Protein AF-A0A663E7V8-F1 (afdb_monomer)

Radius of gyration: 28.89 Å; Cα contacts (8 Å, |Δi|>4): 256; chains: 1; bounding box: 80×87×51 Å

Foldseek 3Di:
DDDDDDDDDDDDDDDDDDDDDDDDDDDDDPDPPPDPDDPVVVVVVVVVVVVVVPVCPVVVVVVVVVVPDDPDDDDDDDDDDDDPPPPPVPPVVPDPPPPPPDDDPDDDPQWDDDDQKTKHWDPWWFQQVVLQVVLVVVVWGFADDPDPVVLLVVLQVADAPAKAWGQWWCVVPPPFIAGVVRHTDPDAQADVCPPPQDDDQGFTTWIAHSVSHIYRHNRRDTHITMIMDGD

Solvent-accessible surface area (backbone atoms only — not comparable to full-atom val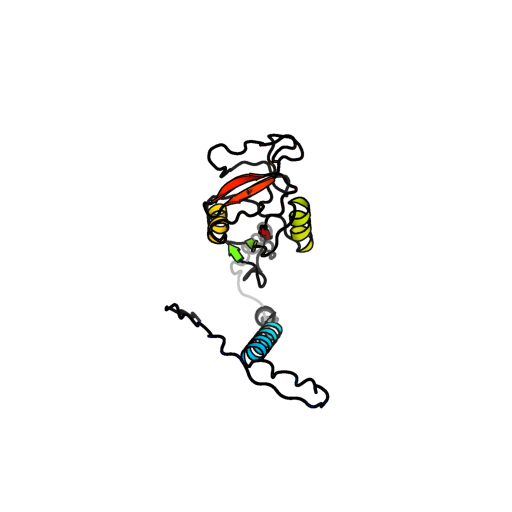ues): 14580 Å² total; per-residue (Å²): 137,87,84,86,85,81,87,81,91,78,92,78,88,80,89,80,85,88,80,84,89,87,89,86,91,84,91,75,84,87,74,83,73,77,73,79,77,50,71,66,58,54,52,50,52,50,52,55,51,51,52,62,70,52,66,57,49,68,58,53,54,54,54,51,62,66,69,68,64,84,89,72,85,81,90,84,88,85,90,77,79,90,71,96,73,84,75,63,86,72,64,76,83,78,57,88,75,64,87,73,76,77,79,59,92,67,54,59,92,84,36,47,71,55,93,66,32,26,33,36,71,53,94,57,62,34,28,48,68,60,43,38,52,51,19,47,76,67,77,27,34,36,30,76,68,88,45,72,69,53,37,49,54,57,12,75,72,39,56,86,96,44,55,29,38,42,18,36,32,17,78,90,42,85,92,54,47,24,34,80,89,68,49,69,72,84,66,84,51,55,31,96,79,44,74,66,50,67,67,96,87,36,26,36,25,28,29,36,31,40,85,40,32,26,40,49,33,48,45,78,47,67,37,24,36,30,27,30,30,82,78

InterPro domains:
  IPR001304 C-type lectin-like [PF00059] (125-229)
  IPR001304 C-type lectin-like [PS50041] (114-228)
  IPR001304 C-type lectin-like [SM00034] (107-228)
  IPR016186 C-type lectin-like/link domain superfamily [G3DSA:3.10.100.10] (95-231)
  IPR016187 C-type lectin fold [SSF56436] (86-229)
  IPR018378 C-type lectin, conserved site [PS00615] (205-227)
  IPR033989 CD209-like, C-type lectin-like domain [cd03590] (107-229)
  IPR050111 C-type lectin and snaclec domain-containing protein [PTHR22803] (72-230)

Secondary structure (DSSP, 8-state):
----------------------------------PPPPHHHHHHHHHHHHHHHHTTHHHHHHHHHHHTS--------------S-SSSTTSSSS----TT----SSPPTTPEEETTEEEEE-SS-B-HHHHHHHHHHTT-EEPP--SHHHHHHHHHTSPTT-EEEEEEE-TTSTT--EETTS-B--S--BPTT-----STT---EEEEETTS-EEEE-TTS-B-BEEEEE-

Structure (mmCIF, N/CA/C/O backbone):
data_AF-A0A663E7V8-F1
#
_entry.id   AF-A0A663E7V8-F1
#
loop_
_atom_site.group_PDB
_atom_site.id
_atom_site.type_symbol
_atom_site.label_atom_id
_atom_site.label_alt_id
_atom_site.label_comp_id
_atom_site.label_asym_id
_atom_site.label_entity_id
_atom_site.label_seq_id
_atom_site.pdbx_PDB_ins_code
_atom_site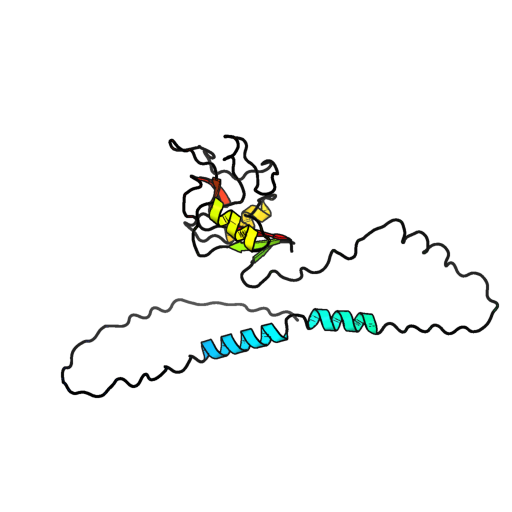.Cartn_x
_atom_site.Cartn_y
_atom_site.Cartn_z
_atom_site.occupancy
_atom_site.B_iso_or_equiv
_atom_site.auth_seq_id
_atom_site.auth_comp_id
_atom_site.auth_asym_id
_atom_site.auth_atom_id
_atom_site.pdbx_PDB_model_num
ATOM 1 N N . MET A 1 1 ? -16.203 -3.033 32.094 1.00 35.38 1 MET A N 1
ATOM 2 C CA . MET A 1 1 ? -15.203 -3.579 33.037 1.00 35.38 1 MET A CA 1
ATOM 3 C C . MET A 1 1 ? -13.868 -3.621 32.321 1.00 35.38 1 MET A C 1
ATOM 5 O O . MET A 1 1 ? -13.819 -4.083 31.191 1.00 35.38 1 MET A O 1
ATOM 9 N N . VAL A 1 2 ? -12.840 -3.040 32.932 1.00 34.41 2 VAL A N 1
ATOM 10 C CA . VAL A 1 2 ? -11.473 -2.962 32.401 1.00 34.41 2 VAL A CA 1
ATOM 11 C C . VAL A 1 2 ? -10.743 -4.252 32.769 1.00 34.41 2 VAL A C 1
ATOM 13 O O . VAL A 1 2 ? -10.770 -4.635 33.935 1.00 34.41 2 VAL A O 1
ATOM 16 N N . CYS A 1 3 ? -10.055 -4.884 31.818 1.00 31.02 3 CYS A N 1
ATOM 17 C CA . CYS A 1 3 ? -9.041 -5.892 32.124 1.00 31.02 3 CYS A CA 1
ATOM 18 C C . CYS A 1 3 ? -7.670 -5.335 31.734 1.00 31.02 3 CYS A C 1
ATOM 20 O O . CYS A 1 3 ? -7.328 -5.256 30.558 1.00 31.02 3 CYS A O 1
ATOM 22 N N . GLN A 1 4 ? -6.909 -4.918 32.746 1.00 38.78 4 GLN A N 1
ATOM 23 C CA . GLN A 1 4 ? -5.462 -4.753 32.657 1.00 38.78 4 GLN A CA 1
ATOM 24 C C . GLN A 1 4 ? -4.793 -6.119 32.861 1.00 38.78 4 GLN A C 1
ATOM 26 O O . GLN A 1 4 ? -5.198 -6.870 33.746 1.00 38.78 4 GLN A O 1
ATOM 31 N N . GLY A 1 5 ? -3.735 -6.400 32.101 1.00 35.12 5 GLY A N 1
ATOM 32 C CA . GLY A 1 5 ? -2.787 -7.484 32.359 1.00 35.12 5 GLY A CA 1
ATOM 33 C C . GLY A 1 5 ? -1.369 -7.006 32.046 1.00 35.12 5 GLY A C 1
ATOM 34 O O . GLY A 1 5 ? -1.057 -6.717 30.896 1.00 35.12 5 GLY A O 1
ATOM 35 N N . LYS A 1 6 ? -0.549 -6.856 33.092 1.00 37.62 6 LYS A N 1
ATOM 36 C CA . LYS A 1 6 ? 0.888 -6.531 33.060 1.00 37.62 6 LYS A CA 1
ATOM 37 C C . LYS A 1 6 ? 1.733 -7.817 33.108 1.00 37.62 6 LYS A C 1
ATOM 39 O O . LYS A 1 6 ? 1.355 -8.725 33.840 1.00 37.62 6 LYS A O 1
ATOM 44 N N . GLY A 1 7 ? 2.923 -7.775 32.487 1.00 31.38 7 GLY A N 1
ATOM 45 C CA . GLY A 1 7 ? 4.108 -8.631 32.739 1.00 31.38 7 GLY A CA 1
ATOM 46 C C . GLY A 1 7 ? 4.068 -10.009 32.060 1.00 31.38 7 GLY A C 1
ATOM 47 O O . GLY A 1 7 ? 3.016 -10.623 32.028 1.00 31.38 7 GLY A O 1
ATOM 48 N N . GLY A 1 8 ? 5.128 -10.582 31.478 1.00 31.72 8 GLY A N 1
ATOM 49 C CA . GLY A 1 8 ? 6.580 -10.360 31.551 1.00 31.72 8 GLY A CA 1
ATOM 50 C C . GLY A 1 8 ? 7.283 -11.727 31.738 1.00 31.72 8 GLY A C 1
ATOM 51 O O . GLY A 1 8 ? 6.734 -12.558 32.453 1.00 31.72 8 GLY A O 1
ATOM 52 N N . PHE A 1 9 ? 8.489 -11.902 31.166 1.00 32.38 9 PHE A N 1
ATOM 53 C CA . PHE A 1 9 ? 9.373 -13.103 31.149 1.00 32.38 9 PHE A CA 1
ATOM 54 C C . PHE A 1 9 ? 8.969 -14.216 30.163 1.00 32.38 9 PHE A C 1
ATOM 56 O O . PHE A 1 9 ? 7.797 -14.527 30.031 1.00 32.38 9 PHE A O 1
ATOM 63 N N . GLY A 1 10 ? 9.861 -14.886 29.431 1.00 29.36 10 GLY A N 1
ATOM 64 C CA . GLY A 1 10 ? 11.326 -14.967 29.424 1.00 29.36 10 GLY A CA 1
ATOM 65 C C . GLY A 1 10 ? 11.703 -16.278 28.706 1.00 29.36 10 GLY A C 1
ATOM 66 O O . GLY A 1 10 ? 10.942 -17.241 28.762 1.00 29.36 10 GLY A O 1
ATOM 67 N N . GLU A 1 11 ? 12.820 -16.289 27.982 1.00 42.31 11 GLU A N 1
ATOM 68 C CA . GLU A 1 11 ? 13.338 -17.417 27.192 1.00 42.31 11 GLU A CA 1
ATOM 69 C C . GLU A 1 11 ? 13.473 -18.725 27.994 1.00 42.31 11 GLU A C 1
ATOM 71 O O . GLU A 1 11 ? 13.971 -18.704 29.118 1.00 42.31 11 GLU A O 1
ATOM 76 N N . ILE A 1 12 ? 13.137 -19.873 27.387 1.00 36.97 12 ILE A N 1
ATOM 77 C CA . ILE A 1 12 ? 13.660 -21.185 27.801 1.00 36.97 12 ILE A CA 1
ATOM 78 C C . ILE A 1 12 ? 13.960 -22.023 26.550 1.00 36.97 12 ILE A C 1
ATOM 80 O O . ILE A 1 12 ? 13.070 -22.355 25.769 1.00 36.97 12 ILE A O 1
ATOM 84 N N . TRP A 1 13 ? 15.240 -22.355 26.385 1.00 33.19 13 TRP A N 1
ATOM 85 C CA . TRP A 1 13 ? 15.771 -23.336 25.443 1.00 33.19 13 TRP A CA 1
ATOM 86 C C . TRP A 1 13 ? 15.319 -24.754 25.815 1.00 33.19 13 TRP A C 1
ATOM 88 O O . TRP A 1 13 ? 15.372 -25.128 26.985 1.00 33.19 13 TRP A O 1
ATOM 98 N N . ALA A 1 14 ? 14.980 -25.580 24.825 1.00 34.81 14 ALA A N 1
ATOM 99 C CA . ALA A 1 14 ? 14.909 -27.029 25.002 1.00 34.81 14 ALA A CA 1
ATOM 100 C C . ALA A 1 14 ? 15.643 -27.734 23.853 1.00 34.81 14 ALA A C 1
ATOM 102 O O . ALA A 1 14 ? 15.083 -28.006 22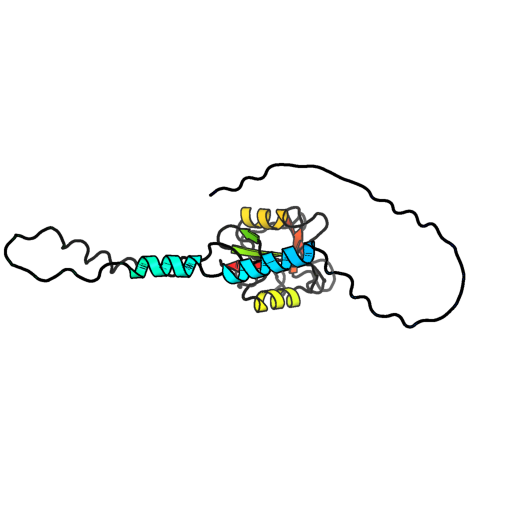.794 1.00 34.81 14 ALA A O 1
ATOM 103 N N . GLU A 1 15 ? 16.921 -28.035 24.088 1.00 37.28 15 GLU A N 1
ATOM 104 C CA . GLU A 1 15 ? 17.638 -29.100 23.389 1.00 37.28 15 GLU A CA 1
ATOM 105 C C . GLU A 1 15 ? 16.949 -30.442 23.674 1.00 37.28 15 GLU A C 1
ATOM 107 O O . GLU A 1 15 ? 16.702 -30.786 24.831 1.00 37.28 15 GLU A O 1
ATOM 112 N N . SER A 1 16 ? 16.705 -31.254 22.646 1.00 37.97 16 SER A N 1
ATOM 113 C CA . SER A 1 16 ? 16.463 -32.690 22.827 1.00 37.97 16 SER A CA 1
ATOM 114 C C . SER A 1 16 ? 17.519 -33.482 22.064 1.00 37.97 16 SER A C 1
ATOM 116 O O . SER A 1 16 ? 17.546 -33.541 20.838 1.00 37.97 16 SER A O 1
ATOM 118 N N . ARG A 1 17 ? 18.425 -34.067 22.853 1.00 33.50 17 ARG A N 1
ATOM 119 C CA . ARG A 1 17 ? 19.432 -35.055 22.466 1.00 33.50 17 ARG A CA 1
ATOM 120 C C . ARG A 1 17 ? 18.773 -36.261 21.797 1.00 33.50 17 ARG A C 1
ATOM 122 O O . ARG A 1 17 ? 17.885 -36.884 22.371 1.00 33.50 17 ARG A O 1
ATOM 129 N N . ILE A 1 18 ? 19.296 -36.633 20.633 1.00 41.03 18 ILE A N 1
ATOM 130 C CA . ILE A 1 18 ? 19.101 -37.947 20.020 1.00 41.03 18 ILE A CA 1
ATOM 131 C C . ILE A 1 18 ? 20.007 -38.941 20.762 1.00 41.03 18 ILE A C 1
ATOM 133 O O . ILE A 1 18 ? 21.228 -38.793 20.749 1.00 41.03 18 ILE A O 1
ATOM 137 N N . LEU A 1 19 ? 19.419 -39.960 21.390 1.00 37.81 19 LEU A N 1
ATOM 138 C CA . LEU A 1 19 ? 20.103 -41.209 21.731 1.00 37.81 19 LEU A CA 1
ATOM 139 C C . LEU A 1 19 ? 19.456 -42.331 20.922 1.00 37.81 19 LEU A C 1
ATOM 141 O O . LEU A 1 19 ? 18.235 -42.467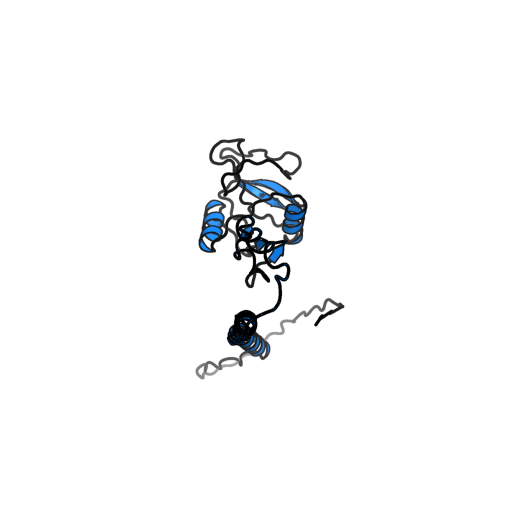 20.899 1.00 37.81 19 LEU A O 1
ATOM 145 N N . GLY A 1 20 ? 20.293 -43.085 20.213 1.00 34.09 20 GLY A N 1
ATOM 146 C CA . GLY A 1 20 ? 19.878 -44.171 19.338 1.00 34.09 20 GLY A CA 1
ATOM 147 C C . GLY A 1 20 ? 20.005 -45.571 19.944 1.00 34.09 20 GLY A C 1
ATOM 148 O O . GLY A 1 20 ? 20.543 -45.759 21.031 1.00 34.09 20 GLY A O 1
ATOM 149 N N . ALA A 1 21 ? 19.595 -46.512 19.087 1.00 37.41 21 ALA A N 1
ATOM 150 C CA . ALA A 1 21 ? 19.881 -47.949 19.012 1.00 37.41 21 ALA A CA 1
ATOM 151 C C . ALA A 1 21 ? 19.083 -48.930 19.898 1.00 37.41 21 ALA A C 1
ATOM 153 O O . ALA A 1 21 ? 19.123 -48.884 21.122 1.00 37.41 21 ALA A O 1
ATOM 154 N N . GLY A 1 22 ? 18.457 -49.913 19.230 1.00 32.00 22 GLY A N 1
ATOM 155 C CA . GLY A 1 22 ? 17.956 -51.154 19.830 1.00 32.00 22 GLY A CA 1
ATOM 156 C C . GLY A 1 22 ? 16.986 -51.935 18.932 1.00 32.00 22 GLY A C 1
ATOM 157 O O . GLY A 1 22 ? 15.842 -51.542 18.775 1.00 32.00 22 GLY A O 1
ATOM 158 N N . SER A 1 23 ? 17.475 -53.025 18.344 1.00 35.75 23 SER A N 1
ATOM 159 C CA . SER A 1 23 ? 16.897 -53.973 17.372 1.00 35.75 23 SER A CA 1
ATOM 160 C C . SER A 1 23 ? 15.738 -54.875 17.849 1.00 35.75 23 SER A C 1
ATOM 162 O O . SER A 1 23 ? 15.702 -55.224 19.025 1.00 35.75 23 SER A O 1
ATOM 164 N N . GLY A 1 24 ? 14.953 -55.433 16.908 1.00 33.28 24 GLY A N 1
ATOM 165 C CA . GLY A 1 24 ? 14.331 -56.770 17.049 1.00 33.28 24 GLY A CA 1
ATOM 166 C C . GLY A 1 24 ? 12.871 -56.901 16.584 1.00 33.28 24 GLY A C 1
ATOM 167 O O . GLY A 1 24 ? 12.022 -56.117 16.975 1.00 33.28 24 GLY A O 1
ATOM 168 N N . GLU A 1 25 ? 12.600 -57.902 15.746 1.00 39.44 25 GLU A N 1
ATOM 169 C CA . GLU A 1 25 ? 11.396 -58.144 14.931 1.00 39.44 25 GLU A CA 1
ATOM 170 C C . GLU A 1 25 ? 10.142 -58.656 15.682 1.00 39.44 25 GLU A C 1
ATOM 172 O O . GLU A 1 25 ? 10.245 -59.388 16.663 1.00 39.44 25 GLU A O 1
ATOM 177 N N . THR A 1 26 ? 8.948 -58.369 15.137 1.00 35.97 26 THR A N 1
ATOM 178 C CA . THR A 1 26 ? 7.876 -59.308 14.687 1.00 35.97 26 THR A CA 1
ATOM 179 C C . THR A 1 26 ? 6.476 -58.671 14.772 1.00 35.97 26 THR A C 1
ATOM 181 O O . THR A 1 26 ? 6.191 -57.821 15.609 1.00 35.97 26 THR A O 1
ATOM 184 N N . GLY A 1 27 ? 5.621 -59.013 13.803 1.00 42.53 27 GLY A N 1
ATOM 185 C CA . GLY A 1 27 ? 4.469 -58.217 13.383 1.00 42.53 27 GLY A CA 1
ATOM 186 C C . GLY A 1 27 ? 3.258 -58.144 14.319 1.00 42.53 27 GLY A C 1
ATOM 187 O O . GLY A 1 27 ? 2.825 -59.122 14.918 1.00 42.53 27 GLY A O 1
ATOM 188 N N . SER A 1 28 ? 2.626 -56.971 14.301 1.00 35.84 28 SER A N 1
ATOM 189 C CA . SER A 1 28 ? 1.185 -56.762 14.476 1.00 35.84 28 SER A CA 1
ATOM 190 C C . SER A 1 28 ? 0.799 -55.442 13.783 1.00 35.84 28 SER A C 1
ATOM 192 O O . SER A 1 28 ? 1.610 -54.522 13.693 1.00 35.84 28 SER A O 1
ATOM 194 N N . LYS A 1 29 ? -0.396 -55.391 13.174 1.00 38.25 29 LYS A N 1
ATOM 195 C CA . LYS A 1 29 ? -0.932 -54.228 12.432 1.00 38.25 29 LYS A CA 1
ATOM 196 C C . LYS A 1 29 ? -0.829 -52.940 13.270 1.00 38.25 29 LYS A C 1
ATOM 198 O O . LYS A 1 29 ? -1.157 -53.006 14.452 1.00 38.25 29 LYS A O 1
ATOM 203 N N . PRO A 1 30 ? -0.506 -51.769 12.687 1.00 35.19 30 PRO A N 1
ATOM 204 C CA . PRO A 1 30 ? -0.669 -50.517 13.406 1.00 35.19 30 PRO A CA 1
ATOM 205 C C . PRO A 1 30 ? -2.166 -50.211 13.505 1.00 35.19 30 PRO A C 1
ATOM 207 O O . PRO A 1 30 ? -2.812 -49.800 12.540 1.00 35.19 30 PRO A O 1
ATOM 210 N N . GLU A 1 31 ? -2.730 -50.460 14.680 1.00 43.00 31 GLU A N 1
ATOM 211 C CA . GLU A 1 31 ? -3.972 -49.833 15.107 1.00 43.00 31 GLU A CA 1
ATOM 212 C C . GLU A 1 31 ? -3.692 -48.327 15.208 1.00 43.00 31 GLU A C 1
ATOM 214 O O . GLU A 1 31 ? -2.815 -47.895 15.959 1.00 43.00 31 GLU A O 1
ATOM 219 N N . PHE A 1 32 ? -4.376 -47.525 14.391 1.00 38.88 32 PHE A N 1
ATOM 220 C CA . PHE A 1 32 ? -4.310 -46.068 14.465 1.00 38.88 32 PHE A CA 1
ATOM 221 C C . PHE A 1 32 ? -4.915 -45.626 15.804 1.00 38.88 32 PHE A C 1
ATOM 223 O O . PHE A 1 32 ? -6.116 -45.385 15.916 1.00 38.88 32 PHE A O 1
ATOM 230 N N . PHE A 1 33 ? -4.078 -45.518 16.834 1.00 41.09 33 PHE A N 1
ATOM 231 C CA . PHE A 1 33 ? -4.409 -44.758 18.029 1.00 41.09 33 PHE A CA 1
ATOM 232 C C . PHE A 1 33 ? -4.476 -43.286 17.624 1.00 41.09 33 PHE A C 1
ATOM 234 O O . PHE A 1 33 ? -3.456 -42.632 17.404 1.00 41.09 33 PHE A O 1
ATOM 241 N N . LEU A 1 34 ? -5.698 -42.771 17.479 1.00 45.88 34 LEU A N 1
ATOM 242 C CA . LEU A 1 34 ? -5.938 -41.335 17.421 1.00 45.88 34 LEU A CA 1
ATOM 243 C C . LEU A 1 34 ? -5.359 -40.732 18.704 1.00 45.88 34 LEU A C 1
ATOM 245 O O . LEU A 1 34 ? -5.833 -41.028 19.801 1.00 45.88 34 LEU A O 1
ATOM 249 N N . LEU A 1 35 ? -4.299 -39.933 18.564 1.00 42.12 35 LEU A N 1
ATOM 250 C CA . LEU A 1 35 ? -3.723 -39.190 19.679 1.00 42.12 35 LEU A CA 1
ATOM 251 C C . LEU A 1 35 ? -4.832 -38.341 20.326 1.00 42.12 35 LEU A C 1
ATOM 253 O O . LEU A 1 35 ? -5.605 -37.713 19.593 1.00 42.12 35 LEU A O 1
ATOM 257 N N . PRO A 1 36 ? -4.938 -38.312 21.666 1.00 58.09 36 PRO A N 1
ATOM 258 C CA . PRO A 1 36 ? -5.915 -37.472 22.335 1.00 58.09 36 PRO A CA 1
ATOM 259 C C . PRO A 1 36 ? -5.655 -36.018 21.939 1.00 58.09 36 PRO A C 1
ATOM 261 O O . PRO A 1 36 ? -4.535 -35.515 22.048 1.00 58.09 36 PRO A O 1
ATOM 264 N N . VAL A 1 37 ? -6.697 -35.369 21.420 1.00 57.69 37 VAL A N 1
ATOM 265 C CA . VAL A 1 37 ? -6.698 -33.942 21.095 1.00 57.69 37 VAL A CA 1
ATOM 266 C C . VAL A 1 37 ? -6.200 -33.191 22.330 1.00 57.69 37 VAL A C 1
ATOM 268 O O . VAL A 1 37 ? -6.720 -33.407 23.423 1.00 57.69 37 VAL A O 1
ATOM 271 N N . SER A 1 38 ? -5.155 -32.368 22.190 1.00 74.00 38 SER A N 1
ATOM 272 C CA . SER A 1 38 ? -4.583 -31.681 23.349 1.00 74.00 38 SER A CA 1
ATOM 273 C C . SER A 1 38 ? -5.647 -30.806 24.016 1.00 74.00 38 SER A C 1
ATOM 275 O O . SER A 1 38 ? -6.488 -30.201 23.344 1.00 74.00 38 SER A O 1
ATOM 277 N N . GLN A 1 39 ? -5.600 -30.707 25.347 1.00 68.19 39 GLN A N 1
ATOM 278 C CA . GLN A 1 39 ? -6.523 -29.878 26.132 1.00 68.19 39 GLN A CA 1
ATOM 279 C C . GLN A 1 39 ? -6.573 -28.427 25.619 1.00 68.19 39 GLN A C 1
ATOM 281 O O . GLN A 1 39 ? -7.593 -27.751 25.729 1.00 68.19 39 GLN A O 1
ATOM 286 N N . GLU A 1 40 ? -5.483 -27.954 25.016 1.00 61.16 40 GLU A N 1
ATOM 287 C CA . GLU A 1 40 ? -5.370 -26.647 24.373 1.00 61.16 40 GLU A CA 1
ATOM 288 C C . GLU A 1 40 ? -6.273 -26.520 23.139 1.00 61.16 40 GLU A C 1
ATOM 290 O O . GLU A 1 40 ? -6.953 -25.506 22.991 1.00 61.16 40 GLU A O 1
ATOM 295 N N . VAL A 1 41 ? -6.353 -27.551 22.291 1.00 69.56 41 VAL A N 1
ATOM 296 C CA . VAL A 1 41 ? -7.230 -27.568 21.108 1.00 69.56 41 VAL A CA 1
ATOM 297 C C . VAL A 1 41 ? -8.702 -27.611 21.520 1.00 69.56 41 VAL A C 1
ATOM 299 O O . VAL A 1 41 ? -9.527 -26.914 20.924 1.00 69.56 41 VAL A O 1
ATOM 302 N N . GLU A 1 42 ? -9.048 -28.358 22.570 1.00 74.12 42 GLU A N 1
ATOM 303 C CA . GLU A 1 42 ? -10.410 -28.343 23.118 1.00 74.12 42 GLU A CA 1
ATOM 304 C C . GLU A 1 42 ? -10.762 -26.990 23.745 1.00 74.12 42 GLU A C 1
ATOM 306 O O . GLU A 1 42 ? -11.859 -26.474 23.527 1.00 74.12 42 GLU A O 1
ATOM 311 N N . ASN A 1 43 ? -9.816 -26.360 24.446 1.00 67.12 43 ASN A N 1
ATOM 312 C CA . ASN A 1 43 ? -9.998 -25.033 25.033 1.00 67.12 43 ASN A CA 1
ATOM 313 C C . ASN A 1 43 ? -10.171 -23.952 23.948 1.00 67.12 43 ASN A C 1
ATOM 315 O O . ASN A 1 43 ? -10.999 -23.051 24.086 1.00 67.12 43 ASN A O 1
ATOM 319 N N . VAL A 1 44 ? -9.451 -24.062 22.826 1.00 67.00 44 VAL A N 1
ATOM 320 C CA . VAL A 1 44 ? -9.647 -23.203 21.645 1.00 67.00 44 VAL A CA 1
ATOM 321 C C . VAL A 1 44 ? -11.009 -23.463 20.998 1.00 67.00 44 VAL A C 1
ATOM 323 O O . VAL A 1 44 ? -11.732 -22.508 20.716 1.00 67.00 44 VAL A O 1
ATOM 326 N N . ARG A 1 45 ? -11.419 -24.727 20.823 1.00 73.44 45 ARG A N 1
ATOM 327 C CA . ARG A 1 45 ? -12.743 -25.086 20.280 1.00 73.44 45 ARG A CA 1
ATOM 328 C C . ARG A 1 45 ? -13.881 -24.548 21.152 1.00 73.44 45 ARG A C 1
ATOM 330 O O . ARG A 1 45 ? -14.862 -24.026 20.618 1.00 73.44 45 ARG A O 1
ATOM 337 N N . TRP A 1 46 ? -13.749 -24.631 22.473 1.00 64.94 46 TRP A N 1
ATOM 338 C CA . TRP A 1 46 ? -14.730 -24.095 23.414 1.00 64.94 46 TRP A CA 1
ATOM 339 C C . TRP A 1 46 ? -14.807 -22.565 23.331 1.00 64.94 46 TRP A C 1
ATOM 341 O O . TRP A 1 46 ? -15.894 -22.018 23.151 1.00 64.94 46 TRP A O 1
ATOM 351 N N . LYS A 1 47 ? -13.658 -21.875 23.297 1.00 66.94 47 LYS A N 1
ATOM 352 C CA . LYS A 1 47 ? -13.593 -20.415 23.093 1.00 66.94 47 LYS A CA 1
ATOM 353 C C . LYS A 1 47 ? -14.180 -19.971 21.747 1.00 66.94 47 LYS A C 1
ATOM 355 O O . LYS A 1 47 ? -14.874 -18.959 21.688 1.00 66.94 47 LYS A O 1
ATOM 360 N N . MET A 1 48 ? -13.957 -20.731 20.671 1.00 59.97 48 MET A N 1
ATOM 361 C CA . MET A 1 48 ? -14.569 -20.466 19.359 1.00 59.97 48 MET A CA 1
ATOM 362 C C . MET A 1 48 ? -16.090 -20.668 19.380 1.00 59.97 48 MET A C 1
ATOM 364 O O . MET A 1 48 ? -16.815 -19.902 18.746 1.00 59.97 48 MET A O 1
ATOM 368 N N . THR A 1 49 ? -16.582 -21.662 20.125 1.00 66.56 49 THR A N 1
ATOM 369 C CA . THR A 1 49 ? -18.024 -21.927 20.275 1.00 66.56 49 THR A CA 1
ATOM 370 C C . THR A 1 49 ? -18.703 -20.820 21.080 1.00 66.56 49 THR A C 1
ATOM 372 O O . THR A 1 49 ? -19.740 -20.310 20.665 1.00 66.56 49 THR A O 1
ATOM 375 N N . GLN A 1 50 ? -18.067 -20.359 22.157 1.00 64.25 50 GLN A N 1
ATOM 376 C CA . GLN A 1 50 ? -18.573 -19.256 22.971 1.00 64.25 50 GLN A CA 1
ATOM 377 C C . GLN A 1 50 ? -18.614 -17.930 22.184 1.00 64.25 50 GLN A C 1
ATOM 379 O O . GLN A 1 50 ? -19.612 -17.215 22.214 1.00 64.25 50 GLN A O 1
ATOM 384 N N . CYS A 1 51 ? -17.590 -17.653 21.370 1.00 53.47 51 CYS A N 1
ATOM 385 C CA . CYS A 1 51 ? -17.556 -16.481 20.487 1.00 53.47 51 CYS A CA 1
ATOM 386 C C . CYS A 1 51 ? -18.669 -16.516 19.414 1.00 53.47 51 CYS A C 1
ATOM 388 O O . CYS A 1 51 ? -19.235 -15.482 19.057 1.00 53.47 51 CYS A O 1
ATOM 390 N N . LYS A 1 52 ? -19.044 -17.715 18.938 1.00 58.00 52 LYS A N 1
ATOM 391 C CA . LYS A 1 52 ? -20.166 -17.915 18.004 1.00 58.00 52 LYS A CA 1
ATOM 392 C C . LYS A 1 52 ? -21.528 -17.638 18.653 1.00 58.00 52 LYS A C 1
ATOM 394 O O . LYS A 1 52 ? -22.419 -17.134 17.978 1.00 58.00 52 LYS A O 1
ATOM 399 N N . GLU A 1 53 ? -21.687 -17.937 19.942 1.00 52.06 53 GLU A N 1
ATOM 400 C CA . GLU A 1 53 ? -22.922 -17.672 20.695 1.00 52.06 53 GLU A CA 1
ATOM 401 C C . GLU A 1 53 ? -23.039 -16.229 21.209 1.00 52.06 53 GLU A C 1
ATOM 403 O O . GLU A 1 53 ? -24.139 -15.787 21.547 1.00 52.06 53 GLU A O 1
ATOM 408 N N . GLU A 1 54 ? -21.931 -15.493 21.295 1.00 55.00 54 GLU A N 1
ATOM 409 C CA . GLU A 1 54 ? -21.890 -14.097 21.753 1.00 55.00 54 GLU A CA 1
ATOM 410 C C . GLU A 1 54 ? -21.940 -13.080 20.599 1.00 55.00 54 GLU A C 1
ATOM 412 O O . GLU A 1 54 ? -22.311 -11.921 20.807 1.00 55.00 54 GLU A O 1
ATOM 417 N N . CYS A 1 55 ? -21.663 -13.507 19.362 1.00 48.78 55 CYS A N 1
ATOM 418 C CA . CYS A 1 55 ? -21.794 -12.662 18.179 1.00 48.78 55 CYS A CA 1
ATOM 419 C C . CYS A 1 55 ? -23.272 -12.285 17.944 1.00 48.78 55 CYS A C 1
ATOM 421 O O . CYS A 1 55 ? -24.085 -13.102 17.521 1.00 48.78 55 CYS A O 1
ATOM 423 N N . GLY A 1 56 ? -23.633 -11.036 18.255 1.00 51.59 56 GLY A N 1
ATOM 424 C CA . GLY A 1 56 ? -24.976 -10.482 18.038 1.00 51.59 56 GLY A CA 1
ATOM 425 C C . GLY A 1 56 ? -25.866 -10.385 19.281 1.00 51.59 56 GLY A C 1
ATOM 426 O O . GLY A 1 56 ? -26.899 -9.714 19.213 1.00 51.59 56 GLY A O 1
ATOM 427 N N . LYS A 1 57 ? -25.468 -10.950 20.434 1.00 58.19 57 LYS A N 1
ATOM 428 C CA . LYS A 1 57 ? -26.238 -10.794 21.685 1.00 58.19 57 LYS A CA 1
ATOM 429 C C . LYS A 1 57 ? -26.303 -9.331 22.125 1.00 58.19 57 LYS A C 1
ATOM 431 O O . LYS A 1 57 ? -27.399 -8.829 22.357 1.00 58.19 57 LYS A O 1
ATOM 436 N N . GLU A 1 58 ? -25.182 -8.607 22.063 1.00 54.75 58 GLU A N 1
ATOM 437 C CA . GLU A 1 58 ? -25.130 -7.183 22.431 1.00 54.75 58 GLU A CA 1
ATOM 438 C C . GLU A 1 58 ? -25.985 -6.285 21.515 1.00 54.75 58 GLU A C 1
ATOM 440 O O . GLU A 1 58 ? -26.601 -5.327 21.984 1.00 54.75 58 GLU A O 1
ATOM 445 N N . LEU A 1 59 ? -26.103 -6.619 20.223 1.00 52.41 59 LEU A N 1
ATOM 446 C CA . LEU A 1 59 ? -27.009 -5.921 19.306 1.00 52.41 59 LEU A CA 1
ATOM 447 C C . LEU A 1 59 ? -28.477 -6.261 19.609 1.00 52.41 59 LEU A C 1
ATOM 449 O O . LEU A 1 59 ? -29.320 -5.367 19.643 1.00 52.41 59 LEU A O 1
ATOM 453 N N . SER A 1 60 ? -28.785 -7.532 19.887 1.00 57.12 60 SER A N 1
ATOM 454 C CA . SER A 1 60 ? -30.145 -7.979 20.216 1.00 57.12 60 SER A CA 1
ATOM 455 C C . SER A 1 60 ? -30.660 -7.422 21.550 1.00 57.12 60 SER A C 1
ATOM 457 O O . SER A 1 60 ? -31.846 -7.114 21.674 1.00 57.12 60 SER A O 1
ATOM 459 N N . ASP A 1 61 ? -29.773 -7.235 22.527 1.00 59.44 61 ASP A N 1
ATOM 460 C CA . ASP A 1 61 ? -30.103 -6.688 23.845 1.00 59.44 61 ASP A CA 1
ATOM 461 C C . ASP A 1 61 ? -30.300 -5.169 23.777 1.00 59.44 61 ASP A C 1
ATOM 463 O O . ASP A 1 61 ? -31.240 -4.628 24.367 1.00 59.44 61 ASP A O 1
ATOM 467 N N . ARG A 1 62 ? -29.494 -4.476 22.959 1.00 56.09 62 ARG A N 1
ATOM 468 C CA . ARG A 1 62 ? -29.699 -3.051 22.657 1.00 56.09 62 ARG A CA 1
ATOM 469 C C . ARG A 1 62 ? -30.990 -2.812 21.873 1.00 56.09 62 ARG A C 1
ATOM 471 O O . ARG A 1 62 ? -31.714 -1.877 22.198 1.00 56.09 62 ARG A O 1
ATOM 478 N N . LEU A 1 63 ? -31.339 -3.668 20.910 1.00 56.50 63 LEU A N 1
ATOM 479 C CA . LEU A 1 63 ? -32.616 -3.577 20.186 1.00 56.50 63 LEU A CA 1
ATOM 480 C C . LEU A 1 63 ? -33.826 -3.864 21.094 1.00 56.50 63 LEU A C 1
ATOM 482 O O . LEU A 1 63 ? -34.862 -3.210 20.961 1.00 56.50 63 LEU A O 1
ATOM 486 N N . ARG A 1 64 ? -33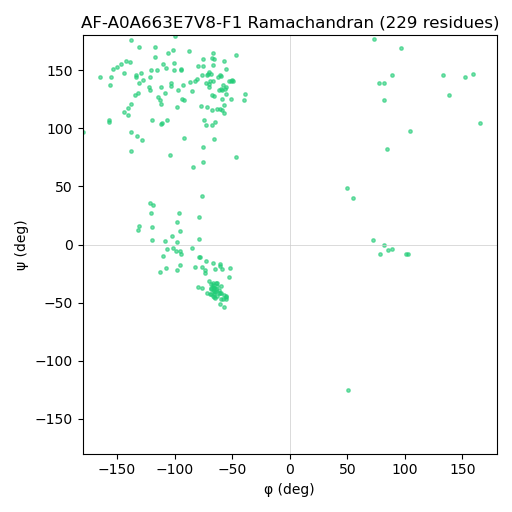.693 -4.774 22.070 1.00 56.69 64 ARG A N 1
ATOM 487 C CA . ARG A 1 64 ? -34.731 -5.027 23.085 1.00 56.69 64 ARG A CA 1
ATOM 488 C C . ARG A 1 64 ? -34.984 -3.818 23.988 1.00 56.69 64 ARG A C 1
ATOM 490 O O . ARG A 1 64 ? -36.146 -3.518 24.249 1.00 56.69 64 ARG A O 1
ATOM 497 N N . SER A 1 65 ? -33.940 -3.080 24.369 1.00 54.56 65 SER A N 1
ATOM 498 C CA . SER A 1 65 ? -34.054 -1.824 25.133 1.00 54.56 65 SER A CA 1
ATOM 499 C C . SER A 1 65 ? -34.885 -0.746 24.409 1.00 54.56 65 SER A C 1
ATOM 501 O O . SER A 1 65 ? -35.688 -0.048 25.032 1.00 54.56 65 SER A O 1
ATOM 503 N N . PHE A 1 66 ? -34.794 -0.666 23.076 1.00 52.09 66 PHE A N 1
ATOM 504 C CA . PHE A 1 66 ? -35.610 0.258 22.273 1.00 52.09 66 PHE A CA 1
ATOM 505 C C . PHE A 1 66 ? -37.084 -0.165 22.144 1.00 52.09 66 PHE A C 1
ATOM 507 O O . PHE A 1 66 ? -37.952 0.684 21.939 1.00 52.09 66 PHE A O 1
ATOM 514 N N . SER A 1 67 ? -37.393 -1.457 22.295 1.00 50.94 67 SER A N 1
ATOM 515 C CA . SER A 1 67 ? -38.764 -1.981 22.181 1.00 50.94 67 SER A CA 1
ATOM 516 C C . SER A 1 67 ? -39.638 -1.754 23.424 1.00 50.94 67 SER A C 1
ATOM 518 O O . SER A 1 67 ? -40.853 -1.926 23.354 1.00 50.94 67 SER A O 1
ATOM 520 N N . SER A 1 68 ? -39.044 -1.321 24.541 1.00 49.59 68 SER A N 1
ATOM 521 C CA . SER A 1 68 ? -39.722 -1.098 25.829 1.00 49.59 68 SER A CA 1
ATOM 522 C C . SER A 1 68 ? -40.176 0.347 26.090 1.00 49.59 68 SER A C 1
ATOM 524 O O . SER A 1 68 ? -40.576 0.664 27.208 1.00 49.59 68 SER A O 1
ATOM 526 N N . ILE A 1 69 ? -40.158 1.234 25.088 1.00 52.25 69 ILE A N 1
ATOM 527 C CA . ILE A 1 69 ? -40.743 2.579 25.225 1.00 52.25 69 ILE A CA 1
ATOM 528 C C . ILE A 1 69 ? -42.280 2.443 25.250 1.00 52.25 69 ILE A C 1
ATOM 530 O O . ILE A 1 69 ? -42.859 1.975 24.264 1.00 52.25 69 ILE A O 1
ATOM 534 N N . PRO A 1 70 ? -42.973 2.836 26.336 1.00 40.44 70 PRO A N 1
ATOM 535 C CA . PRO A 1 70 ? -44.415 2.653 26.446 1.00 40.44 70 PRO A CA 1
ATOM 536 C C . PRO A 1 70 ? -45.157 3.535 25.432 1.00 40.44 70 PRO A C 1
ATOM 538 O O . PRO A 1 70 ? -45.142 4.762 25.506 1.00 40.44 70 PRO A O 1
ATOM 541 N N . LYS A 1 71 ? -45.849 2.895 24.484 1.00 52.34 71 LYS A N 1
ATOM 542 C CA . LYS A 1 71 ? -46.779 3.542 23.550 1.00 52.34 71 LYS A CA 1
ATOM 543 C C . LYS A 1 71 ? -48.164 3.702 24.179 1.00 52.34 71 LYS A C 1
ATOM 545 O O . LYS A 1 71 ? -49.101 3.086 23.698 1.00 52.34 71 LYS A O 1
ATOM 550 N N . THR A 1 72 ? -48.323 4.524 25.211 1.00 46.25 72 THR A N 1
ATOM 551 C CA . THR A 1 72 ? -49.663 4.996 25.615 1.00 46.25 72 THR A CA 1
ATOM 552 C C . THR A 1 72 ? -49.556 6.304 26.396 1.00 46.25 72 THR A C 1
ATOM 554 O O . THR A 1 72 ? -49.213 6.291 27.576 1.00 46.25 72 THR A O 1
ATOM 557 N N . CYS A 1 73 ? -49.904 7.427 25.766 1.00 36.50 73 CYS A N 1
ATOM 558 C CA . CYS A 1 73 ? -50.430 8.580 26.492 1.00 36.50 73 CYS A CA 1
ATOM 559 C C . CYS A 1 73 ? -51.927 8.636 26.183 1.00 36.50 73 CYS A C 1
ATOM 561 O O . CYS A 1 73 ? -52.328 8.875 25.043 1.00 36.50 73 CYS A O 1
ATOM 563 N N . SER A 1 74 ? -52.733 8.279 27.179 1.00 40.44 74 SER A N 1
ATOM 564 C CA . SER A 1 74 ? -54.186 8.219 27.089 1.00 40.44 74 SER A CA 1
ATOM 565 C C . SER A 1 74 ? -54.787 9.618 26.967 1.00 40.44 74 SER A C 1
ATOM 567 O O . SER A 1 74 ? -54.364 10.564 27.625 1.00 40.44 74 SER A O 1
ATOM 569 N N . ILE A 1 75 ? -55.808 9.711 26.122 1.00 50.66 75 ILE A N 1
ATOM 570 C CA . ILE A 1 75 ? -56.648 10.883 25.873 1.00 50.66 75 ILE A CA 1
ATOM 571 C C . ILE A 1 75 ? -57.478 11.184 27.134 1.00 50.66 75 ILE A C 1
ATOM 573 O O . ILE A 1 75 ? -58.152 10.286 27.637 1.00 50.66 75 ILE A O 1
ATOM 577 N N . GLY A 1 76 ? -57.472 12.431 27.631 1.00 38.56 76 GLY A N 1
ATOM 578 C CA . GLY A 1 76 ? -58.326 12.822 28.760 1.00 38.56 76 GLY A CA 1
ATOM 579 C C . GLY A 1 76 ? -58.224 14.281 29.232 1.00 38.56 76 GLY A C 1
ATOM 580 O O . GLY A 1 76 ? -57.421 14.588 30.102 1.00 38.56 76 GLY A O 1
ATOM 581 N N . TYR A 1 77 ? -59.163 15.096 28.740 1.00 36.28 77 TYR A N 1
ATOM 582 C CA . TYR A 1 77 ? -59.695 16.376 29.251 1.00 36.28 77 TYR A CA 1
ATOM 583 C C . TYR A 1 77 ? -59.055 17.732 28.881 1.00 36.28 77 TYR A C 1
ATOM 585 O O . TYR A 1 77 ? -57.848 17.832 28.671 1.00 36.28 77 TYR A O 1
ATOM 593 N N . PRO A 1 78 ? -59.900 18.785 28.752 1.00 53.94 78 PRO A N 1
ATOM 594 C CA . PRO A 1 78 ? -59.568 20.048 28.111 1.00 53.94 78 PRO A CA 1
ATOM 595 C C . PRO A 1 78 ? -59.359 21.188 29.134 1.00 53.94 78 PRO A C 1
ATOM 597 O O . PRO A 1 78 ? -59.785 21.102 30.279 1.00 53.94 78 PRO A O 1
ATOM 600 N N . TRP A 1 79 ? -58.749 22.278 28.655 1.00 50.44 79 TRP A N 1
ATOM 601 C CA . TRP A 1 79 ? -58.476 23.565 29.328 1.00 50.44 79 TRP A CA 1
ATOM 602 C C . TRP A 1 79 ? -57.199 23.628 30.190 1.00 50.44 79 TRP A C 1
ATOM 604 O O . TRP A 1 79 ? -57.233 23.596 31.415 1.00 50.44 79 TRP A O 1
ATOM 614 N N . ALA A 1 80 ? -56.061 23.853 29.528 1.00 35.62 80 ALA A N 1
ATOM 615 C CA . ALA A 1 80 ? -54.999 24.723 30.035 1.00 35.62 80 ALA A CA 1
ATOM 616 C C . ALA A 1 80 ? -54.153 25.250 28.859 1.00 35.62 80 ALA A C 1
ATOM 618 O O . ALA A 1 80 ? -53.868 24.528 27.908 1.00 35.62 80 ALA A O 1
ATOM 619 N N . SER A 1 81 ? -53.827 26.538 28.936 1.00 49.84 81 SER A N 1
ATOM 620 C CA . SER A 1 81 ? -53.126 27.421 27.991 1.00 49.84 81 SER A CA 1
ATOM 621 C C . SER A 1 81 ? -51.824 26.868 27.360 1.00 49.84 81 SER A C 1
ATOM 623 O O . SER A 1 81 ? -51.242 25.913 27.872 1.00 49.84 81 SER A O 1
ATOM 625 N N . PRO A 1 82 ? -51.328 27.462 26.249 1.00 44.31 82 PRO A N 1
ATOM 626 C CA . PRO A 1 82 ? -50.349 26.822 25.375 1.00 44.31 82 PRO A CA 1
ATOM 627 C C . PRO A 1 82 ? -48.952 26.805 26.005 1.00 44.31 82 PRO A C 1
ATOM 629 O O . PRO A 1 82 ? -48.260 27.821 26.058 1.00 44.31 82 PRO A O 1
ATOM 632 N N . CYS A 1 83 ? -48.507 25.628 26.444 1.00 44.00 83 CYS A N 1
ATOM 633 C CA . CYS A 1 83 ? -47.099 25.394 26.738 1.00 44.00 83 CYS A CA 1
ATOM 634 C C . CYS A 1 83 ? -46.294 25.367 25.435 1.00 44.00 83 CYS A C 1
ATOM 636 O O . CYS A 1 83 ? -46.686 24.747 24.448 1.00 44.00 83 CYS A O 1
ATOM 638 N N . ALA A 1 84 ? -45.153 26.052 25.473 1.00 51.22 84 ALA A N 1
ATOM 639 C CA . ALA A 1 84 ? -44.122 26.192 24.454 1.00 51.22 84 ALA A CA 1
ATOM 640 C C . ALA A 1 84 ? -43.686 24.868 23.781 1.00 51.22 84 ALA A C 1
ATOM 642 O O . ALA A 1 84 ? -42.595 24.360 24.019 1.00 51.22 84 ALA A O 1
ATOM 643 N N . CYS A 1 85 ? -44.517 24.334 22.887 1.00 46.56 85 CYS A N 1
ATOM 644 C CA . CYS A 1 85 ? -44.234 23.134 22.098 1.00 46.56 85 CYS A CA 1
ATOM 645 C C . CYS A 1 85 ? -44.272 23.419 20.587 1.00 46.56 85 CYS A C 1
ATOM 647 O O . CYS A 1 85 ? -44.537 22.539 19.777 1.00 46.56 85 CYS A O 1
ATOM 649 N N . LEU A 1 86 ? -43.987 24.666 20.194 1.00 46.47 86 LEU A N 1
ATOM 650 C CA . LEU A 1 86 ? -43.918 25.081 18.788 1.00 46.47 86 LEU A CA 1
ATOM 651 C C . LEU A 1 86 ? -42.528 25.597 18.386 1.00 46.47 86 LEU A C 1
ATOM 653 O O . LEU A 1 86 ? -42.395 26.507 17.575 1.00 46.47 86 LEU A O 1
ATOM 657 N N . ARG A 1 87 ? -41.465 25.026 18.963 1.00 51.75 87 ARG A N 1
ATOM 658 C CA . ARG A 1 87 ? -40.085 25.229 18.479 1.00 51.75 87 ARG A CA 1
ATOM 659 C C . ARG A 1 87 ? -39.269 23.946 18.323 1.00 51.75 87 ARG A C 1
ATOM 661 O O . ARG A 1 87 ? -38.068 24.021 18.109 1.00 51.75 87 ARG A O 1
ATOM 668 N N . ILE A 1 88 ? -39.905 22.776 18.381 1.00 48.16 88 ILE A N 1
ATOM 669 C CA . ILE A 1 88 ? -39.222 21.492 18.134 1.00 48.16 88 ILE A CA 1
ATOM 670 C C . ILE A 1 88 ? -39.630 20.890 16.775 1.00 48.16 88 ILE A C 1
ATOM 672 O O . ILE A 1 88 ? -38.858 20.156 16.169 1.00 48.16 88 ILE A O 1
ATOM 676 N N . LEU A 1 89 ? -40.768 21.299 16.200 1.00 49.50 89 LEU A N 1
ATOM 677 C CA . LEU A 1 89 ? -41.252 20.794 14.905 1.00 49.50 89 LEU A CA 1
ATOM 678 C C . LEU A 1 89 ? -40.570 21.397 13.659 1.00 49.50 89 LEU A C 1
ATOM 680 O O . LEU A 1 89 ? -40.947 21.054 12.544 1.00 49.50 89 LEU A O 1
ATOM 684 N N . LEU A 1 90 ? -39.549 22.245 13.820 1.00 51.72 90 LEU A N 1
ATOM 685 C CA . LEU A 1 90 ? -38.735 22.759 12.704 1.00 51.72 90 LEU A CA 1
ATOM 686 C C . LEU A 1 90 ? -37.242 22.404 12.793 1.00 51.72 90 LEU A C 1
ATOM 688 O O . LEU A 1 90 ? -36.482 22.803 11.919 1.00 51.72 90 LEU A O 1
ATOM 692 N N . PHE A 1 91 ? -36.807 21.621 13.787 1.00 48.41 91 PHE A N 1
ATOM 693 C CA . PHE A 1 91 ? -35.412 21.151 13.867 1.00 48.41 91 PHE A CA 1
ATOM 694 C C . PHE A 1 91 ? -35.199 19.721 13.348 1.00 48.41 91 PHE A C 1
ATOM 696 O O . PHE A 1 91 ? -34.059 19.293 13.210 1.00 48.41 91 PHE A O 1
ATOM 703 N N . LEU A 1 92 ? -36.266 18.999 12.986 1.00 46.91 92 LEU A N 1
ATOM 704 C CA . LEU A 1 92 ? -36.172 17.642 12.424 1.00 46.91 92 LEU A CA 1
ATOM 705 C C . LEU A 1 92 ? -36.255 17.583 10.887 1.00 46.91 92 LEU A C 1
ATOM 707 O O . LEU A 1 92 ? -36.171 16.500 10.323 1.00 46.91 92 LEU A O 1
ATOM 711 N N . PHE A 1 93 ? -36.362 18.726 10.200 1.00 50.12 93 PHE A N 1
ATOM 712 C CA . PHE A 1 93 ? -36.328 18.798 8.729 1.00 50.12 93 PHE A CA 1
ATOM 713 C C . PHE A 1 93 ? -35.037 19.414 8.153 1.00 50.12 93 PHE A C 1
ATOM 715 O O . PHE A 1 93 ? -34.919 19.526 6.938 1.00 50.12 93 PHE A O 1
ATOM 722 N N . PHE A 1 94 ? -34.047 19.767 8.987 1.00 50.38 94 PHE A N 1
ATOM 723 C CA . PHE A 1 94 ? -32.781 20.380 8.536 1.00 50.38 94 PHE A CA 1
ATOM 724 C C . PHE A 1 94 ? -31.498 19.748 9.097 1.00 50.38 94 PHE A C 1
ATOM 726 O O . PHE A 1 94 ? -30.428 20.341 8.990 1.00 50.38 94 PHE A O 1
ATOM 733 N N . HIS A 1 95 ? -31.555 18.540 9.656 1.00 54.06 95 HIS A N 1
ATOM 734 C CA . HIS A 1 95 ? -30.347 17.738 9.862 1.00 54.06 95 HIS A CA 1
ATOM 735 C C . HIS A 1 95 ? -30.641 16.283 9.503 1.00 54.06 95 HIS A C 1
ATOM 737 O O . HIS A 1 95 ? -31.167 15.543 10.336 1.00 54.06 95 HIS A O 1
ATOM 743 N N . PRO A 1 96 ? -30.304 15.843 8.277 1.00 46.22 96 PRO A N 1
ATOM 744 C CA . PRO A 1 96 ? -30.255 14.432 7.966 1.00 46.22 96 PRO A CA 1
ATOM 745 C C . PRO A 1 96 ? -28.974 13.893 8.606 1.00 46.22 96 PRO A C 1
ATOM 747 O O . PRO A 1 96 ? -28.010 13.579 7.917 1.00 46.22 96 PRO A O 1
ATOM 750 N N . HIS A 1 97 ? -28.927 13.804 9.937 1.00 52.94 97 HIS A N 1
ATOM 751 C CA . HIS A 1 97 ? -27.980 12.885 10.551 1.00 52.94 97 HIS A CA 1
ATOM 752 C C . HIS A 1 97 ? -28.571 11.494 10.349 1.00 52.94 97 HIS A C 1
ATOM 754 O O . HIS A 1 97 ? -29.338 10.981 11.162 1.00 52.94 97 HIS A O 1
ATOM 760 N N . PHE A 1 98 ? -28.284 10.964 9.159 1.00 51.25 98 PHE A N 1
ATOM 761 C CA . PHE A 1 98 ? -28.499 9.584 8.775 1.00 51.25 98 PHE A CA 1
ATOM 762 C C . PHE A 1 98 ? -28.145 8.675 9.961 1.00 51.25 98 PHE A C 1
ATOM 764 O O . PHE A 1 98 ? -27.012 8.734 10.445 1.00 51.25 98 PHE A O 1
ATOM 771 N N . PRO A 1 99 ? -29.056 7.804 10.420 1.00 47.16 99 PRO A N 1
ATOM 772 C CA . PRO A 1 99 ? -28.736 6.775 11.401 1.00 47.16 99 PRO A CA 1
ATOM 773 C C . PRO A 1 99 ? -27.957 5.608 10.755 1.00 47.16 99 PRO A C 1
ATOM 775 O O . PRO A 1 99 ? -28.248 4.449 11.028 1.00 47.16 99 PRO A O 1
ATOM 778 N N . SER A 1 100 ? -26.995 5.901 9.868 1.00 53.75 100 SER A N 1
ATOM 779 C CA . SER A 1 100 ? -26.097 4.911 9.249 1.00 53.75 100 SER A CA 1
ATOM 780 C C . SER A 1 100 ? -24.667 4.952 9.792 1.00 53.75 100 SER A C 1
ATOM 782 O O . SER A 1 100 ? -23.858 4.112 9.424 1.00 53.75 100 SER A O 1
ATOM 784 N N . GLU A 1 101 ? -24.335 5.891 10.674 1.00 59.47 101 GLU A N 1
ATOM 785 C CA . GLU A 1 101 ? -23.091 5.838 11.446 1.00 59.47 101 GLU A CA 1
ATOM 786 C C . GLU A 1 101 ? -23.399 5.112 12.760 1.00 59.47 101 GLU A C 1
ATOM 788 O O . GLU A 1 101 ? -24.280 5.566 13.485 1.00 59.47 101 GLU A O 1
ATOM 793 N N . ILE A 1 102 ? -22.666 4.030 13.059 1.00 63.25 102 ILE A N 1
ATOM 794 C CA . ILE A 1 102 ? -22.880 2.988 14.095 1.00 63.25 102 ILE A CA 1
ATOM 795 C C . ILE A 1 102 ? -23.405 1.725 13.391 1.00 63.25 102 ILE A C 1
ATOM 797 O O . ILE A 1 102 ? -24.582 1.619 13.083 1.00 63.25 102 ILE A O 1
ATOM 801 N N . ILE A 1 103 ? -22.573 0.732 13.066 1.00 53.78 103 ILE A N 1
ATOM 802 C CA . ILE A 1 103 ? -21.754 -0.050 13.998 1.00 53.78 103 ILE A CA 1
ATOM 803 C C . ILE A 1 103 ? -20.414 -0.383 13.344 1.00 53.78 103 ILE A C 1
ATOM 805 O O . ILE A 1 103 ? -20.350 -1.244 12.473 1.00 53.78 103 ILE A O 1
ATOM 809 N N . CYS A 1 104 ? -19.335 0.163 13.889 1.00 60.66 104 CYS A N 1
ATOM 810 C CA . CYS A 1 104 ? -18.094 -0.585 13.881 1.00 60.66 104 CYS A CA 1
ATOM 811 C C . CYS A 1 104 ? -17.399 -0.449 15.226 1.00 60.66 104 CYS A C 1
ATOM 813 O O . CYS A 1 104 ? -16.533 0.388 15.461 1.00 60.66 104 CYS A O 1
ATOM 815 N N . THR A 1 105 ? -17.882 -1.250 16.174 1.00 73.94 105 THR A N 1
ATOM 816 C CA . THR A 1 105 ? -17.291 -1.338 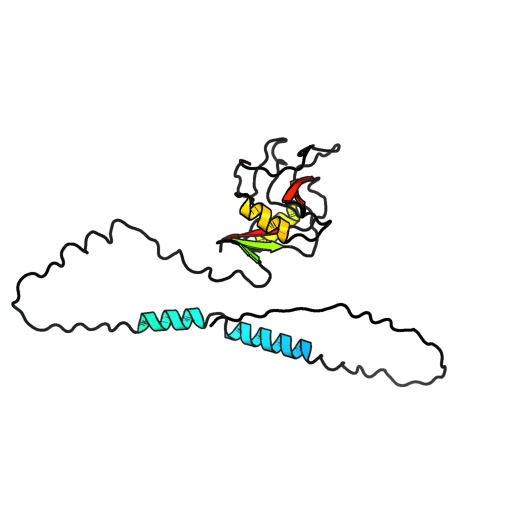17.509 1.00 73.94 105 THR A CA 1
ATOM 817 C C . THR A 1 105 ? -16.001 -2.153 17.505 1.00 73.94 105 THR A C 1
ATOM 819 O O . THR A 1 105 ? -15.219 -2.017 18.444 1.00 73.94 105 THR A O 1
ATOM 822 N N . ARG A 1 106 ? -15.765 -2.992 16.480 1.00 83.38 106 ARG A N 1
ATOM 823 C CA . ARG A 1 106 ? -14.549 -3.805 16.356 1.00 83.38 106 ARG A CA 1
ATOM 824 C C . ARG A 1 106 ? -14.366 -4.384 14.951 1.00 83.38 106 ARG A C 1
ATOM 826 O O . ARG A 1 106 ? -15.335 -4.821 14.335 1.00 83.38 106 ARG A O 1
ATOM 833 N N . CYS A 1 107 ? -13.116 -4.473 14.503 1.00 92.56 107 CYS A N 1
ATOM 834 C CA . CYS A 1 107 ? -12.752 -5.177 13.274 1.00 92.56 107 CYS A CA 1
ATOM 835 C C . CYS A 1 107 ? -12.985 -6.701 13.356 1.00 92.56 107 CYS A C 1
ATOM 837 O O . CYS A 1 107 ? -12.951 -7.266 14.457 1.00 92.56 107 CYS A O 1
ATOM 839 N N . PRO A 1 108 ? -13.191 -7.387 12.210 1.00 91.25 108 PRO A N 1
ATOM 840 C CA . PRO A 1 108 ? -13.297 -8.844 12.168 1.00 91.25 108 PRO A CA 1
ATOM 841 C C . PRO A 1 108 ? -12.058 -9.540 12.749 1.00 91.25 108 PRO A C 1
ATOM 843 O O . PRO A 1 108 ? -10.965 -8.977 12.788 1.00 91.25 108 PRO A O 1
ATOM 846 N N . ALA A 1 109 ? -12.202 -10.798 13.172 1.00 91.19 109 ALA A N 1
ATOM 847 C CA . ALA A 1 109 ? -11.067 -11.578 13.662 1.00 91.19 109 ALA A CA 1
ATOM 848 C C . ALA A 1 109 ? -9.948 -11.657 12.604 1.00 91.19 109 ALA A C 1
ATOM 850 O O . ALA A 1 109 ? -10.213 -11.918 11.431 1.00 91.19 109 ALA A O 1
ATOM 851 N N . GLY A 1 110 ? -8.703 -11.426 13.028 1.00 92.44 110 GLY A N 1
ATOM 852 C CA . GLY A 1 110 ? -7.537 -11.364 12.138 1.00 92.44 110 GLY A CA 1
ATOM 853 C C . GLY A 1 110 ? -7.285 -9.994 11.496 1.00 92.44 110 GLY A C 1
ATOM 854 O O . GLY A 1 110 ? -6.260 -9.831 10.843 1.00 92.44 110 GLY A O 1
ATOM 855 N N . TRP A 1 111 ? -8.165 -9.010 11.709 1.00 95.88 111 TRP A N 1
ATOM 856 C CA . TRP A 1 111 ? -7.978 -7.632 11.254 1.00 95.88 111 TRP A CA 1
ATOM 857 C C . TRP A 1 111 ? -7.567 -6.727 12.419 1.00 95.88 111 TRP A C 1
ATOM 859 O O . TRP A 1 111 ? -8.107 -6.825 13.522 1.00 95.88 111 TRP A O 1
ATOM 869 N N . GLN A 1 112 ? -6.625 -5.828 12.160 1.00 96.19 112 GLN A N 1
ATOM 870 C CA . GLN A 1 112 ? -6.147 -4.820 13.099 1.00 96.19 112 GLN A CA 1
ATOM 871 C C . GLN A 1 112 ? -6.928 -3.525 12.909 1.00 96.19 112 GLN A C 1
ATOM 873 O O . GLN A 1 112 ? -7.184 -3.112 11.780 1.00 96.19 112 GLN A O 1
ATOM 878 N N . GLN A 1 113 ? -7.322 -2.886 14.007 1.00 94.69 113 GLN A N 1
ATOM 879 C CA . GLN A 1 113 ? -8.098 -1.651 13.958 1.00 94.69 113 GLN A CA 1
ATOM 880 C C . GLN A 1 113 ? -7.194 -0.431 14.106 1.00 94.69 113 GLN A C 1
ATOM 882 O O . GLN A 1 113 ? -6.413 -0.346 15.055 1.00 94.69 113 GLN A O 1
ATOM 887 N N . PHE A 1 114 ? -7.390 0.549 13.230 1.00 94.94 114 PHE A N 1
ATOM 888 C CA . PHE A 1 114 ? -6.853 1.893 13.386 1.00 94.94 114 PHE A CA 1
ATOM 889 C C . PHE A 1 114 ? -7.927 2.906 12.994 1.00 94.94 114 PHE A C 1
ATOM 891 O O . PHE A 1 114 ? -8.456 2.874 11.886 1.00 94.94 114 PHE A O 1
ATOM 898 N N . ALA A 1 115 ? -8.297 3.778 13.935 1.00 92.12 115 ALA A N 1
ATOM 899 C CA . ALA A 1 115 ? -9.437 4.684 13.796 1.00 92.12 115 ALA A CA 1
ATOM 900 C C . ALA A 1 115 ? -10.730 3.944 13.364 1.00 92.12 115 ALA A C 1
ATOM 902 O O . ALA A 1 115 ? -11.156 2.995 14.032 1.00 92.12 115 ALA A O 1
ATOM 903 N N . LYS A 1 116 ? -11.364 4.387 12.273 1.00 91.31 116 LYS A N 1
ATOM 904 C CA . LYS A 1 116 ? -12.568 3.780 11.677 1.00 91.31 116 LYS A CA 1
ATOM 905 C C . LYS A 1 116 ? -12.231 2.822 10.524 1.00 91.31 116 LYS A C 1
ATOM 907 O O . LYS A 1 116 ? -13.041 2.625 9.626 1.00 91.31 116 LYS A O 1
ATOM 912 N N . THR A 1 117 ? -11.047 2.222 10.546 1.00 94.81 117 THR A N 1
ATOM 913 C CA . THR A 1 117 ? -10.562 1.380 9.453 1.00 94.81 117 THR A CA 1
ATOM 914 C C . THR A 1 117 ? -9.982 0.077 9.993 1.00 94.81 117 THR A C 1
ATOM 916 O O . THR A 1 117 ? -9.379 0.031 11.071 1.00 94.81 117 THR A O 1
ATOM 919 N N . CYS A 1 118 ? -10.193 -1.001 9.244 1.00 96.69 118 CYS A N 1
ATOM 920 C CA . CYS A 1 118 ? -9.684 -2.330 9.539 1.00 96.69 118 CYS A CA 1
ATOM 921 C C . CYS A 1 118 ? -8.633 -2.741 8.516 1.00 96.69 118 CYS A C 1
ATOM 923 O O . CYS A 1 118 ? -8.868 -2.637 7.313 1.00 96.69 118 CYS A O 1
ATOM 925 N N . TYR A 1 119 ? -7.536 -3.316 9.008 1.00 98.19 119 TYR A N 1
ATOM 926 C CA . TYR A 1 119 ? -6.387 -3.728 8.210 1.00 98.19 119 TYR A CA 1
ATOM 927 C C . TYR A 1 119 ? -6.098 -5.216 8.348 1.00 98.19 119 TYR A C 1
ATOM 929 O O . TYR A 1 119 ? -6.034 -5.742 9.458 1.00 98.19 119 TYR A O 1
ATOM 937 N N . PHE A 1 120 ? -5.886 -5.900 7.231 1.00 98.06 120 PHE A N 1
ATOM 938 C CA . PHE A 1 120 ? -5.466 -7.298 7.205 1.00 98.06 120 PHE A CA 1
ATOM 939 C C . PHE A 1 120 ? -4.049 -7.397 6.664 1.00 98.06 120 PHE A C 1
ATOM 941 O O . PHE A 1 120 ? -3.804 -7.021 5.523 1.00 98.06 120 PHE A O 1
ATOM 948 N N . PHE A 1 121 ? -3.142 -7.945 7.469 1.00 98.19 121 PHE A N 1
ATOM 949 C CA . PHE A 1 121 ? -1.758 -8.204 7.085 1.00 98.19 121 PHE A CA 1
ATOM 950 C C . PHE A 1 121 ? -1.628 -9.665 6.671 1.00 98.19 121 PHE A C 1
ATOM 952 O O . PHE A 1 121 ? -1.885 -10.569 7.473 1.00 98.19 121 PHE A O 1
ATOM 959 N N . SER A 1 122 ? -1.247 -9.915 5.420 1.00 97.69 122 SER A N 1
ATOM 960 C CA . SER A 1 122 ? -1.099 -11.283 4.938 1.00 97.69 122 SER A CA 1
ATOM 961 C C . SER A 1 122 ? 0.117 -11.984 5.560 1.00 97.69 122 SER A C 1
ATOM 963 O O . SER A 1 122 ? 1.166 -11.395 5.811 1.00 97.69 122 SER A O 1
ATOM 965 N N . SER A 1 123 ? -0.010 -13.293 5.778 1.00 95.94 123 SER A N 1
ATOM 966 C CA . SER A 1 123 ? 1.109 -14.173 6.148 1.00 95.94 123 SER A CA 1
ATOM 967 C C . SER A 1 123 ? 1.748 -14.879 4.946 1.00 95.94 123 SER A C 1
ATOM 969 O O . SER A 1 123 ? 2.776 -15.535 5.090 1.00 95.94 123 SER A O 1
ATOM 971 N N . THR A 1 124 ? 1.129 -14.759 3.770 1.00 97.06 124 THR A N 1
ATOM 972 C CA . THR A 1 124 ? 1.569 -15.348 2.496 1.00 97.06 124 THR A CA 1
ATOM 973 C C . THR A 1 124 ? 1.895 -14.241 1.503 1.00 97.06 124 THR A C 1
ATOM 975 O O . THR A 1 124 ? 1.570 -13.081 1.758 1.00 97.06 124 THR A O 1
ATOM 978 N N . THR A 1 125 ? 2.506 -14.595 0.372 1.00 98.50 125 THR A N 1
ATOM 979 C CA . THR A 1 125 ? 2.929 -13.640 -0.655 1.00 98.50 125 THR A CA 1
ATOM 980 C C . THR A 1 125 ? 2.182 -13.827 -1.974 1.00 98.50 125 THR A C 1
ATOM 982 O O . THR A 1 125 ? 1.731 -14.933 -2.298 1.00 98.50 125 THR A O 1
ATOM 985 N N . LYS A 1 126 ? 1.998 -12.732 -2.721 1.00 98.56 126 LYS A N 1
ATOM 986 C CA . LYS A 1 126 ? 1.313 -12.693 -4.023 1.00 98.56 126 LYS A CA 1
ATOM 987 C C . LYS A 1 126 ? 1.882 -11.576 -4.912 1.00 98.56 126 LYS A C 1
ATOM 989 O O . LYS A 1 126 ? 2.306 -10.556 -4.377 1.00 98.56 126 LYS A O 1
ATOM 994 N N . PRO A 1 127 ? 1.816 -11.719 -6.249 1.00 98.62 127 PRO A N 1
ATOM 995 C CA . PRO A 1 127 ? 1.924 -10.586 -7.168 1.00 98.62 127 PRO A CA 1
ATOM 996 C C . PRO A 1 127 ? 0.892 -9.507 -6.844 1.00 98.62 127 PRO A C 1
ATOM 998 O O . PRO A 1 127 ? -0.210 -9.833 -6.387 1.00 98.62 127 PRO A O 1
ATOM 1001 N N . TRP A 1 128 ? 1.208 -8.247 -7.136 1.00 98.69 128 TRP A N 1
ATOM 1002 C CA . TRP A 1 128 ? 0.387 -7.100 -6.741 1.00 98.69 128 TRP A CA 1
ATOM 1003 C C . TRP A 1 128 ? -1.069 -7.211 -7.220 1.00 98.69 128 TRP A C 1
ATOM 1005 O O . TRP A 1 128 ? -2.002 -7.052 -6.433 1.00 98.69 128 TRP A O 1
ATOM 1015 N N . LEU A 1 129 ? -1.287 -7.602 -8.483 1.00 98.50 129 LEU A N 1
ATOM 1016 C CA . LEU A 1 129 ? -2.636 -7.806 -9.032 1.00 98.50 129 LEU A CA 1
ATOM 1017 C C . LEU A 1 129 ? -3.412 -8.903 -8.288 1.00 98.50 129 LEU A C 1
ATOM 1019 O O . LEU A 1 129 ? -4.579 -8.721 -7.951 1.00 98.50 129 LEU A O 1
ATOM 1023 N N . ALA A 1 130 ? -2.757 -10.015 -7.952 1.00 98.75 130 ALA A N 1
ATOM 1024 C CA . ALA A 1 130 ? -3.390 -11.098 -7.204 1.00 98.75 130 ALA A CA 1
ATOM 1025 C C . ALA A 1 130 ? -3.671 -10.713 -5.738 1.00 98.75 130 ALA A C 1
ATOM 1027 O O . ALA A 1 130 ? -4.643 -11.190 -5.148 1.00 98.75 130 ALA A O 1
ATOM 1028 N N . ALA A 1 131 ? -2.839 -9.855 -5.141 1.00 98.81 131 ALA A N 1
ATOM 1029 C CA . ALA A 1 131 ? -3.080 -9.273 -3.823 1.00 98.81 131 ALA A CA 1
ATOM 1030 C C . ALA A 1 131 ? -4.272 -8.296 -3.844 1.00 98.81 131 ALA A C 1
ATOM 1032 O O . ALA A 1 131 ? -5.148 -8.367 -2.979 1.00 98.81 131 ALA A O 1
ATOM 1033 N N . LYS A 1 132 ? -4.368 -7.453 -4.879 1.00 98.69 132 LYS A N 1
ATOM 1034 C CA . LYS A 1 132 ? -5.516 -6.568 -5.119 1.00 98.69 132 LYS A CA 1
ATOM 1035 C C . LYS A 1 132 ? -6.822 -7.352 -5.250 1.00 98.69 132 LYS A C 1
ATOM 1037 O O . LYS A 1 132 ? -7.818 -7.004 -4.606 1.00 98.69 132 LYS A O 1
ATOM 1042 N N . ASP A 1 133 ? -6.821 -8.419 -6.042 1.00 98.69 133 ASP A N 1
ATOM 1043 C CA . ASP A 1 133 ? -7.998 -9.271 -6.223 1.00 98.69 133 ASP A CA 1
ATOM 1044 C C . ASP A 1 133 ? -8.375 -9.992 -4.925 1.00 98.69 133 ASP A C 1
ATOM 1046 O O . ASP A 1 133 ? -9.556 -10.092 -4.591 1.00 98.69 133 ASP A O 1
ATOM 1050 N N . PHE A 1 134 ? -7.383 -10.425 -4.137 1.00 98.56 134 PHE A N 1
ATOM 1051 C CA . PHE A 1 134 ? -7.630 -10.967 -2.804 1.00 98.56 134 PHE A CA 1
ATOM 1052 C C . PHE A 1 134 ? -8.380 -9.956 -1.934 1.00 98.56 134 PHE A C 1
ATOM 1054 O O . PHE A 1 134 ? -9.449 -10.289 -1.430 1.00 98.56 134 PHE A O 1
ATOM 1061 N N . CYS A 1 135 ? -7.885 -8.723 -1.789 1.00 98.50 135 CYS A N 1
ATOM 1062 C CA . CYS A 1 135 ? -8.569 -7.723 -0.968 1.00 98.50 135 CYS A CA 1
ATOM 1063 C C . CYS A 1 135 ? -9.992 -7.450 -1.481 1.00 98.50 135 CYS A C 1
ATOM 1065 O O . CYS A 1 135 ? -10.939 -7.427 -0.688 1.00 98.50 135 CYS A O 1
ATOM 1067 N N . THR A 1 136 ? -10.163 -7.360 -2.803 1.00 98.00 136 THR A N 1
ATOM 1068 C CA . THR A 1 136 ? -11.475 -7.150 -3.439 1.00 98.00 136 THR A CA 1
ATOM 1069 C C . THR A 1 136 ? -12.470 -8.249 -3.047 1.00 98.00 136 THR A C 1
ATOM 1071 O O . THR A 1 136 ? -13.600 -7.954 -2.656 1.00 98.00 136 THR A O 1
ATOM 1074 N N . ASN A 1 137 ? -12.035 -9.513 -3.034 1.00 97.25 137 ASN A N 1
ATOM 1075 C CA . ASN A 1 137 ? -12.865 -10.656 -2.631 1.00 97.25 137 ASN A CA 1
ATOM 1076 C C . ASN A 1 137 ? -13.286 -10.629 -1.148 1.00 97.25 137 ASN A C 1
ATOM 1078 O O . ASN A 1 137 ? -14.278 -11.255 -0.782 1.00 97.25 137 ASN A O 1
ATOM 1082 N N . PHE A 1 138 ? -12.571 -9.887 -0.296 1.00 93.44 138 PHE A N 1
ATOM 1083 C CA . PHE A 1 138 ? -12.918 -9.664 1.115 1.00 93.44 138 PHE A CA 1
ATOM 1084 C C . PHE A 1 138 ? -13.653 -8.336 1.359 1.00 93.44 138 PHE A C 1
ATOM 1086 O O . PHE A 1 138 ? -13.734 -7.865 2.500 1.00 93.44 138 PHE A O 1
ATOM 1093 N N . ASN A 1 139 ? -14.229 -7.753 0.300 1.00 95.12 139 ASN A N 1
ATOM 1094 C CA . ASN A 1 139 ? -14.958 -6.485 0.339 1.00 95.12 139 ASN A CA 1
ATOM 1095 C C . ASN A 1 139 ? -14.093 -5.353 0.931 1.00 95.12 139 ASN A C 1
ATOM 1097 O O . ASN A 1 139 ? -14.552 -4.556 1.752 1.00 95.12 139 ASN A O 1
ATOM 1101 N N . SER A 1 140 ? -12.816 -5.371 0.546 1.00 97.50 140 SER A N 1
ATOM 1102 C CA . SER A 1 140 ? -11.727 -4.488 0.966 1.00 97.50 140 SER A CA 1
ATOM 1103 C C . SER A 1 140 ? -10.891 -4.103 -0.261 1.00 97.50 140 SER A C 1
ATOM 1105 O O . SER A 1 140 ? -11.130 -4.605 -1.359 1.00 97.50 140 SER A O 1
ATOM 1107 N N . HIS A 1 141 ? -9.900 -3.240 -0.103 1.00 98.62 141 HIS A N 1
ATOM 1108 C CA . HIS A 1 141 ? -8.925 -2.918 -1.150 1.00 98.62 141 HIS A CA 1
ATOM 1109 C C . HIS A 1 141 ? -7.506 -3.009 -0.587 1.00 98.62 141 HIS A C 1
ATOM 1111 O O . HIS A 1 141 ? -7.338 -3.189 0.613 1.00 98.62 141 HIS A O 1
ATOM 1117 N N . LEU A 1 142 ? -6.474 -2.952 -1.433 1.00 98.81 142 LEU A N 1
ATOM 1118 C CA . LEU A 1 142 ? -5.110 -2.777 -0.921 1.00 98.81 142 LEU A CA 1
ATOM 1119 C C . LEU A 1 142 ? -5.017 -1.450 -0.158 1.00 98.81 142 LEU A C 1
ATOM 1121 O O . LEU A 1 142 ? -5.689 -0.488 -0.531 1.00 98.81 142 LEU A O 1
ATOM 1125 N N . ALA A 1 143 ? -4.209 -1.417 0.899 1.00 98.69 143 ALA A N 1
ATOM 1126 C CA . ALA A 1 143 ? -4.153 -0.281 1.812 1.00 98.69 143 ALA A CA 1
ATOM 1127 C C . ALA A 1 143 ? -3.768 1.027 1.109 1.00 98.69 143 ALA A C 1
ATOM 1129 O O . ALA A 1 143 ? -2.806 1.072 0.336 1.00 98.69 143 ALA A O 1
ATOM 1130 N N . ILE A 1 144 ? -4.526 2.075 1.407 1.00 98.50 144 ILE A N 1
ATOM 1131 C CA . ILE A 1 144 ? -4.314 3.447 0.968 1.00 98.50 144 ILE A CA 1
ATOM 1132 C C . ILE A 1 144 ? -3.736 4.214 2.151 1.00 98.50 144 ILE A C 1
ATOM 1134 O O . ILE A 1 144 ? -4.184 4.056 3.280 1.00 98.50 144 ILE A O 1
ATOM 1138 N N . VAL A 1 145 ? -2.720 5.039 1.909 1.00 98.38 145 VAL A N 1
ATOM 1139 C CA . VAL A 1 145 ? -2.102 5.836 2.973 1.00 98.38 145 VAL A CA 1
ATOM 1140 C C . VAL A 1 145 ? -2.433 7.304 2.763 1.00 98.38 145 VAL A C 1
ATOM 1142 O O . VAL A 1 145 ? -1.860 7.984 1.914 1.00 98.38 145 VAL A O 1
ATOM 1145 N N . ASN A 1 146 ? -3.359 7.792 3.575 1.00 96.25 146 ASN A N 1
ATOM 1146 C CA . ASN A 1 146 ? -3.861 9.158 3.586 1.00 96.25 146 ASN A CA 1
ATOM 1147 C C . ASN A 1 146 ? -3.185 10.024 4.655 1.00 96.25 146 ASN A C 1
ATOM 1149 O O . ASN A 1 146 ? -3.210 11.252 4.561 1.00 96.25 146 ASN A O 1
ATOM 1153 N N . THR A 1 147 ? -2.606 9.413 5.697 1.00 97.50 147 THR A N 1
ATOM 1154 C CA . THR A 1 147 ? -2.016 10.153 6.827 1.00 97.50 147 THR A CA 1
ATOM 1155 C C . THR A 1 147 ? -0.689 9.573 7.309 1.00 97.50 147 THR A C 1
ATOM 1157 O O . THR A 1 147 ? -0.402 8.386 7.171 1.00 97.50 147 THR A O 1
ATOM 1160 N N . GLU A 1 148 ? 0.120 10.408 7.964 1.00 98.06 148 GLU A N 1
ATOM 1161 C CA . GLU A 1 148 ? 1.360 9.966 8.613 1.00 98.06 148 GLU A CA 1
ATOM 1162 C C . GLU A 1 148 ? 1.095 8.964 9.748 1.00 98.06 148 GLU A C 1
ATOM 1164 O O . GLU A 1 148 ? 1.872 8.035 9.961 1.00 98.06 148 GLU A O 1
ATOM 1169 N N . GLN A 1 149 ? -0.004 9.130 10.489 1.00 98.38 149 GLN A N 1
ATOM 1170 C CA . GLN A 1 149 ? -0.359 8.240 11.594 1.00 98.38 149 GLN A CA 1
ATOM 1171 C C . GLN A 1 149 ? -0.752 6.849 11.089 1.00 98.38 149 GLN A C 1
ATOM 1173 O O . GLN A 1 149 ? -0.381 5.854 11.706 1.00 98.38 149 GLN A O 1
ATOM 1178 N N . GLU A 1 150 ? -1.450 6.783 9.959 1.00 98.06 150 GLU A N 1
ATOM 1179 C CA . GLU A 1 150 ? -1.755 5.540 9.251 1.00 98.06 150 GLU A CA 1
ATOM 1180 C C . GLU A 1 150 ? -0.483 4.876 8.720 1.00 98.06 150 GLU A C 1
ATOM 1182 O O . GLU A 1 150 ? -0.262 3.702 9.000 1.00 98.06 150 GLU A O 1
ATOM 1187 N N . ASN A 1 151 ? 0.419 5.634 8.082 1.00 98.56 151 ASN A N 1
ATOM 1188 C CA . ASN A 1 151 ? 1.713 5.110 7.632 1.00 98.56 151 ASN A CA 1
ATOM 1189 C C . ASN A 1 151 ? 2.510 4.477 8.787 1.00 98.56 151 ASN A C 1
ATOM 1191 O O . ASN A 1 151 ? 3.000 3.353 8.683 1.00 98.56 151 ASN A O 1
ATOM 1195 N N . LYS A 1 152 ? 2.586 5.174 9.930 1.00 98.38 152 LYS A N 1
ATOM 1196 C CA . LYS A 1 152 ? 3.232 4.665 11.151 1.00 98.38 152 LYS A CA 1
ATOM 1197 C C . LYS A 1 152 ? 2.523 3.437 11.710 1.00 98.38 152 LYS A C 1
ATOM 1199 O O . LYS A 1 152 ? 3.183 2.511 12.172 1.00 98.38 152 LYS A O 1
ATOM 1204 N N . PHE A 1 153 ? 1.191 3.420 11.696 1.00 98.44 153 PHE A N 1
ATOM 1205 C CA . PHE A 1 153 ? 0.418 2.259 12.126 1.00 98.44 153 PHE A CA 1
ATOM 1206 C C . PHE A 1 153 ? 0.750 1.029 11.273 1.00 98.44 153 PHE A C 1
ATOM 1208 O O . PHE A 1 153 ? 1.014 -0.029 11.846 1.00 98.44 153 PHE A O 1
ATOM 1215 N N . LEU A 1 154 ? 0.794 1.175 9.945 1.00 98.50 154 LEU A N 1
ATOM 1216 C CA . LEU A 1 154 ? 1.173 0.096 9.032 1.00 98.50 154 LEU A CA 1
ATOM 1217 C C . LEU A 1 154 ? 2.599 -0.388 9.306 1.00 98.50 154 LEU A C 1
ATOM 1219 O O . LEU A 1 154 ? 2.797 -1.578 9.539 1.00 98.50 154 LEU A O 1
ATOM 1223 N N . ALA A 1 155 ? 3.563 0.534 9.371 1.00 98.00 155 ALA A N 1
ATOM 1224 C CA . ALA A 1 155 ? 4.970 0.233 9.629 1.00 98.00 155 ALA A CA 1
ATOM 1225 C C . ALA A 1 155 ? 5.178 -0.564 10.931 1.00 98.00 155 ALA A C 1
ATOM 1227 O O . ALA A 1 155 ? 5.866 -1.581 10.936 1.00 98.00 155 ALA A O 1
ATOM 1228 N N . ASN A 1 156 ? 4.499 -0.172 12.014 1.00 97.50 156 ASN A N 1
ATOM 1229 C CA . ASN A 1 156 ? 4.608 -0.827 13.324 1.00 97.50 156 ASN A CA 1
ATOM 1230 C C .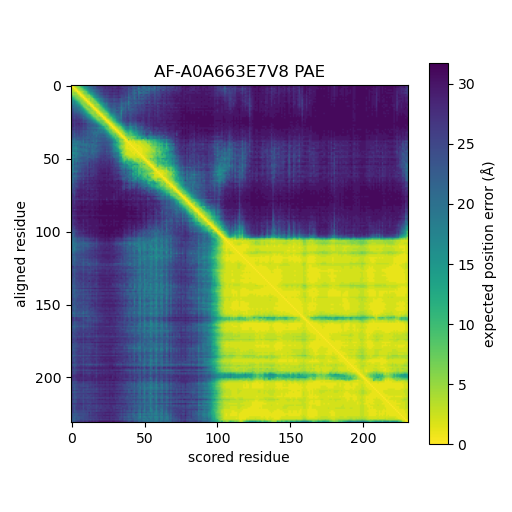 ASN A 1 156 ? 4.064 -2.268 13.363 1.00 97.50 156 ASN A C 1
ATOM 1232 O O . ASN A 1 156 ? 4.338 -2.994 14.318 1.00 97.50 156 ASN A O 1
ATOM 1236 N N . HIS A 1 157 ? 3.268 -2.681 12.373 1.00 96.25 157 HIS A N 1
ATOM 1237 C CA . HIS A 1 157 ? 2.749 -4.051 12.260 1.00 96.25 157 HIS A CA 1
ATOM 1238 C C . HIS A 1 157 ? 3.602 -4.938 11.345 1.00 96.25 157 HIS A C 1
ATOM 1240 O O . HIS A 1 157 ? 3.350 -6.141 11.240 1.00 96.25 157 HIS A O 1
ATOM 1246 N N . ILE A 1 158 ? 4.613 -4.364 10.693 1.00 95.56 158 ILE A N 1
ATOM 1247 C CA . ILE A 1 158 ? 5.529 -5.075 9.810 1.00 95.56 158 ILE A CA 1
ATOM 1248 C C . ILE A 1 158 ? 6.746 -5.501 10.629 1.00 95.56 158 ILE A C 1
ATOM 1250 O O . ILE A 1 158 ? 7.396 -4.691 11.282 1.00 95.56 158 ILE A O 1
ATOM 1254 N N . MET A 1 159 ? 7.057 -6.797 10.599 1.00 90.00 159 MET A N 1
ATOM 1255 C CA . MET A 1 159 ? 8.282 -7.312 11.212 1.00 90.00 159 MET A CA 1
ATOM 1256 C C . MET A 1 159 ? 9.509 -6.860 10.421 1.00 90.00 159 MET A C 1
ATOM 1258 O O . MET A 1 159 ? 9.455 -6.770 9.192 1.00 90.00 159 MET A O 1
ATOM 1262 N N . ASP A 1 160 ? 10.624 -6.665 11.123 1.00 81.75 160 ASP A N 1
ATOM 1263 C CA . ASP A 1 160 ? 11.892 -6.291 10.503 1.00 81.75 160 ASP A CA 1
ATOM 1264 C C . ASP A 1 160 ? 12.263 -7.229 9.345 1.00 81.75 160 ASP A C 1
ATOM 1266 O O . ASP A 1 160 ? 12.048 -8.444 9.398 1.00 81.75 160 ASP A O 1
ATOM 1270 N N . HIS A 1 161 ? 12.808 -6.631 8.281 1.00 83.31 161 HIS A N 1
ATOM 1271 C CA . HIS A 1 161 ? 13.180 -7.265 7.008 1.00 83.31 161 HIS A CA 1
ATOM 1272 C C . HIS A 1 161 ? 12.031 -7.689 6.083 1.00 83.31 161 HIS A C 1
ATOM 1274 O O . HIS A 1 161 ? 12.300 -8.274 5.034 1.00 83.31 161 HIS A O 1
ATOM 1280 N N . ARG A 1 162 ? 10.768 -7.402 6.420 1.00 91.81 162 ARG A N 1
ATOM 1281 C CA . ARG A 1 162 ? 9.644 -7.602 5.493 1.00 91.81 162 ARG A CA 1
ATOM 1282 C C . ARG A 1 162 ? 9.223 -6.294 4.834 1.00 91.81 162 ARG A C 1
ATOM 1284 O O . ARG A 1 162 ? 9.306 -5.227 5.439 1.00 91.81 162 ARG A O 1
ATOM 1291 N N . VAL A 1 163 ? 8.716 -6.420 3.614 1.00 96.31 163 VAL A N 1
ATOM 1292 C CA . VAL A 1 163 ? 8.005 -5.368 2.886 1.00 96.31 163 VAL A CA 1
ATOM 1293 C C . VAL A 1 163 ? 6.608 -5.842 2.557 1.00 96.31 163 VAL A C 1
ATOM 1295 O O . VAL A 1 163 ? 6.399 -7.042 2.425 1.00 96.31 163 VAL A O 1
ATOM 1298 N N . PHE A 1 164 ? 5.649 -4.928 2.462 1.00 98.69 164 PHE A N 1
ATOM 1299 C CA . PHE A 1 164 ? 4.270 -5.264 2.116 1.00 98.69 164 PHE A CA 1
ATOM 1300 C C . PHE A 1 164 ? 3.778 -4.414 0.951 1.00 98.69 164 PHE A C 1
ATOM 1302 O O . PHE A 1 164 ? 4.044 -3.216 0.925 1.00 98.69 164 PHE A O 1
ATOM 1309 N N . TRP A 1 165 ? 3.003 -5.003 0.040 1.00 98.81 165 TRP A N 1
ATOM 1310 C CA . TRP A 1 165 ? 2.284 -4.260 -0.992 1.00 98.81 165 TRP A CA 1
ATOM 1311 C C . TRP A 1 165 ? 1.304 -3.252 -0.388 1.00 98.81 165 TRP A C 1
ATOM 1313 O O . TRP A 1 165 ? 0.497 -3.597 0.485 1.00 98.81 165 TRP A O 1
ATOM 1323 N N . LEU A 1 166 ? 1.338 -2.038 -0.938 1.00 98.88 166 LEU A N 1
ATOM 1324 C CA . LEU A 1 166 ? 0.328 -0.998 -0.781 1.00 98.88 166 LEU A CA 1
ATOM 1325 C C . LEU A 1 166 ? -0.574 -0.932 -2.017 1.00 98.88 166 LEU A C 1
ATOM 1327 O O . LEU A 1 166 ? -0.268 -1.470 -3.080 1.00 98.88 166 LEU A O 1
ATOM 1331 N N . GLY A 1 167 ? -1.689 -0.221 -1.898 1.00 98.69 167 GLY A N 1
ATOM 1332 C CA . GLY A 1 167 ? -2.621 0.028 -2.993 1.00 98.69 167 GLY A CA 1
ATOM 1333 C C . GLY A 1 167 ? -2.183 1.122 -3.961 1.00 98.69 167 GLY A C 1
ATOM 1334 O O . GLY A 1 167 ? -3.054 1.714 -4.583 1.00 98.69 167 GLY A O 1
ATOM 1335 N N . LEU A 1 168 ? -0.890 1.428 -4.070 1.00 98.81 168 LEU A N 1
ATOM 1336 C CA . LEU A 1 168 ? -0.355 2.515 -4.891 1.00 98.81 168 LEU A CA 1
ATOM 1337 C C . LEU A 1 168 ? 0.373 1.950 -6.117 1.00 98.81 168 LEU A C 1
ATOM 1339 O O . LEU A 1 168 ? 1.195 1.044 -5.980 1.00 98.81 168 LEU A O 1
ATOM 1343 N N . THR A 1 169 ? 0.058 2.473 -7.302 1.00 98.56 169 THR A N 1
ATOM 1344 C CA . THR A 1 169 ? 0.640 2.031 -8.578 1.00 98.56 169 THR A CA 1
ATOM 1345 C C . THR A 1 169 ? 0.634 3.147 -9.621 1.00 98.56 169 THR A C 1
ATOM 1347 O O . THR A 1 169 ? -0.257 3.999 -9.614 1.00 98.56 169 THR A O 1
ATOM 1350 N N . ASP A 1 170 ? 1.585 3.133 -10.546 1.00 97.94 170 ASP A N 1
ATOM 1351 C CA . ASP A 1 170 ? 1.602 3.969 -11.752 1.00 97.94 170 ASP A CA 1
ATOM 1352 C C . ASP A 1 170 ? 1.616 3.143 -13.054 1.00 97.94 170 ASP A C 1
ATOM 1354 O O . ASP A 1 170 ? 1.745 3.706 -14.137 1.00 97.94 170 ASP A O 1
ATOM 1358 N N . MET A 1 171 ? 1.304 1.840 -12.982 1.00 96.00 171 MET A N 1
ATOM 1359 C CA . MET A 1 171 ? 1.267 0.885 -14.112 1.00 96.00 171 MET A CA 1
ATOM 1360 C C . MET A 1 171 ? 0.410 1.354 -15.308 1.00 96.00 171 MET A C 1
ATOM 1362 O O . MET A 1 171 ? 0.533 0.860 -16.428 1.00 96.00 171 MET A O 1
ATOM 1366 N N . HIS A 1 172 ? -0.516 2.294 -15.094 1.00 94.62 172 HIS A N 1
ATOM 1367 C CA . HIS A 1 172 ? -1.300 2.884 -16.179 1.00 94.62 172 HIS A CA 1
ATOM 1368 C C . HIS A 1 172 ? -0.544 3.970 -16.954 1.00 94.62 172 HIS A C 1
ATOM 1370 O O . HIS A 1 172 ? -0.756 4.146 -18.155 1.00 94.62 172 HIS A O 1
ATOM 1376 N N . THR A 1 173 ? 0.265 4.770 -16.267 1.00 95.75 173 THR A N 1
ATOM 1377 C CA . THR A 1 173 ? 1.041 5.858 -16.856 1.00 95.75 173 THR A CA 1
ATOM 1378 C C . THR A 1 173 ? 2.220 6.159 -15.942 1.00 95.75 173 THR A C 1
ATOM 1380 O O . THR A 1 173 ? 2.026 6.788 -14.904 1.00 95.75 173 THR A O 1
ATOM 1383 N N . GLU A 1 174 ? 3.412 5.766 -16.383 1.00 95.19 174 GLU A N 1
ATOM 1384 C CA . GLU A 1 174 ? 4.696 6.013 -15.718 1.00 95.19 174 GLU A CA 1
ATOM 1385 C C . GLU A 1 174 ? 4.783 7.413 -15.089 1.00 95.19 174 GLU A C 1
ATOM 1387 O O . GLU A 1 174 ? 4.481 8.427 -15.738 1.00 95.19 174 GLU A O 1
ATOM 1392 N N . GLY A 1 175 ? 5.174 7.463 -13.815 1.00 94.94 175 GLY A N 1
ATOM 1393 C CA . GLY A 1 175 ? 5.309 8.689 -13.031 1.00 94.94 175 GLY A CA 1
ATOM 1394 C C . GLY A 1 175 ? 3.989 9.269 -12.506 1.00 94.94 175 GLY A C 1
ATOM 1395 O O . GLY A 1 175 ? 4.015 10.192 -11.689 1.00 94.94 175 GLY A O 1
ATOM 1396 N N . ASN A 1 176 ? 2.829 8.740 -12.917 1.00 96.94 176 ASN A N 1
ATOM 1397 C CA . ASN A 1 176 ? 1.514 9.149 -12.414 1.00 96.94 176 ASN A CA 1
ATOM 1398 C C . ASN A 1 176 ? 0.943 8.122 -11.430 1.00 96.94 176 ASN A C 1
ATOM 1400 O O . ASN A 1 176 ? 0.012 7.374 -11.742 1.00 96.94 176 ASN A O 1
ATOM 1404 N N . TRP A 1 177 ? 1.463 8.160 -10.208 1.00 98.31 177 TRP A N 1
ATOM 1405 C CA . TRP A 1 177 ? 1.047 7.294 -9.109 1.00 98.31 177 TRP A CA 1
ATOM 1406 C C . TRP A 1 177 ? -0.396 7.548 -8.657 1.00 98.31 177 TRP A C 1
ATOM 1408 O O . TRP A 1 177 ? -0.794 8.676 -8.335 1.00 98.31 177 TRP A O 1
ATOM 1418 N N . LYS A 1 178 ? -1.182 6.470 -8.601 1.00 98.50 178 LYS A N 1
ATOM 1419 C CA . LYS A 1 178 ? -2.581 6.461 -8.168 1.00 98.50 178 LYS A CA 1
ATOM 1420 C C . LYS A 1 178 ? -2.855 5.332 -7.191 1.00 98.50 178 LYS A C 1
ATOM 1422 O O . LYS A 1 178 ? -2.315 4.232 -7.303 1.00 98.50 178 LYS A O 1
ATOM 1427 N N . TRP A 1 179 ? -3.745 5.612 -6.254 1.00 98.62 179 TRP A N 1
ATOM 1428 C CA . TRP A 1 179 ? -4.278 4.611 -5.351 1.00 98.62 179 TRP A CA 1
ATOM 1429 C C . TRP A 1 179 ? -5.308 3.723 -6.061 1.00 98.62 179 TRP A C 1
ATOM 1431 O O . TRP A 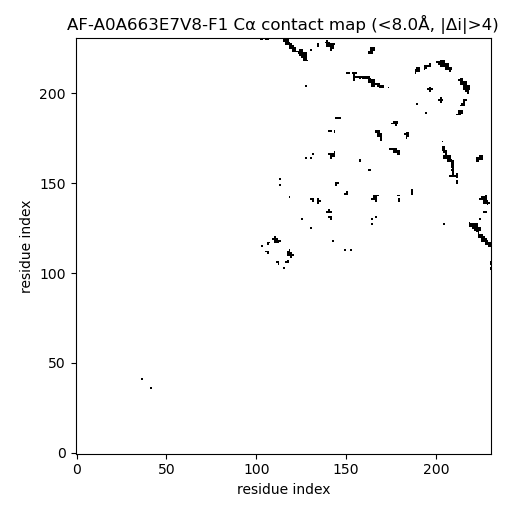1 179 ? -5.891 4.096 -7.082 1.00 98.62 179 TRP A O 1
ATOM 1441 N N . VAL A 1 180 ? -5.565 2.538 -5.509 1.00 98.31 180 VAL A N 1
ATOM 1442 C CA . VAL A 1 180 ? -6.549 1.566 -6.024 1.00 98.31 180 VAL A CA 1
ATOM 1443 C C . VAL A 1 180 ? -7.990 2.089 -6.056 1.00 98.31 180 VAL A C 1
ATOM 1445 O O . VAL A 1 180 ? -8.813 1.514 -6.767 1.00 98.31 180 VAL A O 1
ATOM 1448 N N . ASP A 1 181 ? -8.299 3.169 -5.332 1.00 96.88 181 ASP A N 1
ATOM 1449 C CA . ASP A 1 181 ? -9.580 3.888 -5.400 1.00 96.88 181 ASP A CA 1
ATOM 1450 C C . ASP A 1 181 ? -9.636 4.939 -6.532 1.00 96.88 181 ASP A C 1
ATOM 1452 O O . ASP A 1 181 ? -10.673 5.561 -6.764 1.00 96.88 181 ASP A O 1
ATOM 1456 N N . GLY A 1 182 ? -8.531 5.124 -7.259 1.00 97.38 182 GLY A N 1
ATOM 1457 C CA . GLY A 1 182 ? -8.378 6.077 -8.355 1.00 97.38 182 GLY A CA 1
ATOM 1458 C C . GLY A 1 182 ? -7.907 7.470 -7.932 1.00 97.38 182 GLY A C 1
ATOM 1459 O O . GLY A 1 182 ? -7.679 8.311 -8.809 1.00 97.38 182 GLY A O 1
ATOM 1460 N N . SER A 1 183 ? -7.744 7.733 -6.633 1.00 97.69 183 SER A N 1
ATOM 1461 C CA . SER A 1 183 ? -7.222 9.008 -6.145 1.00 97.69 183 SER A CA 1
ATOM 1462 C C . SER A 1 183 ? -5.739 9.179 -6.501 1.00 97.69 183 SER A C 1
ATOM 1464 O O . SER A 1 183 ? -4.973 8.220 -6.601 1.00 97.69 183 SER A O 1
ATOM 1466 N N . ILE A 1 184 ? -5.338 10.426 -6.755 1.00 97.19 184 ILE A N 1
ATOM 1467 C CA . ILE A 1 184 ? -3.956 10.770 -7.112 1.00 97.19 184 ILE A CA 1
ATOM 1468 C C . ILE A 1 184 ? -3.118 10.848 -5.836 1.00 97.19 184 ILE A C 1
ATOM 1470 O O . ILE A 1 184 ? -3.586 11.354 -4.811 1.00 97.19 184 ILE A O 1
ATOM 1474 N N . LEU A 1 185 ? -1.867 10.393 -5.912 1.00 97.56 185 LEU A N 1
ATOM 1475 C CA . LEU A 1 185 ? -0.916 10.517 -4.816 1.00 97.56 185 LEU A CA 1
ATOM 1476 C C . LEU A 1 185 ? -0.695 11.993 -4.436 1.00 97.56 185 LEU A C 1
ATOM 1478 O O . LEU A 1 185 ? -0.173 12.777 -5.224 1.00 97.56 185 LEU A O 1
ATOM 1482 N N . SER A 1 186 ? -1.088 12.366 -3.218 1.00 94.94 186 SER A N 1
ATOM 1483 C CA . SER A 1 186 ? -0.918 13.726 -2.676 1.00 94.94 186 SER A CA 1
ATOM 1484 C C . SER A 1 186 ? 0.079 13.800 -1.516 1.00 94.94 186 SER A C 1
ATOM 1486 O O . SER A 1 186 ? 0.661 14.854 -1.267 1.00 94.94 186 SER A O 1
ATOM 1488 N N . LEU A 1 187 ? 0.295 12.679 -0.829 1.00 95.12 187 LEU A N 1
ATOM 1489 C CA . LEU A 1 187 ? 1.218 12.518 0.286 1.00 95.12 187 LEU A CA 1
ATOM 1490 C C . LEU A 1 187 ? 2.010 11.234 0.068 1.00 95.12 187 LEU A C 1
ATOM 1492 O O . LEU A 1 187 ? 1.418 10.180 -0.141 1.00 95.12 187 LEU A O 1
ATOM 1496 N N . SER A 1 188 ? 3.334 11.319 0.141 1.00 96.75 188 SER A N 1
ATOM 1497 C CA . SER A 1 188 ? 4.215 10.177 -0.087 1.00 96.75 188 SER A CA 1
ATOM 1498 C C . SER A 1 188 ? 5.228 10.003 1.031 1.00 96.75 188 SER A C 1
ATOM 1500 O O . SER A 1 188 ? 5.738 10.988 1.565 1.00 96.75 188 SER A O 1
ATOM 1502 N N . PHE A 1 189 ? 5.593 8.752 1.295 1.00 98.25 189 PHE A N 1
ATOM 1503 C CA . PHE A 1 189 ? 6.658 8.391 2.231 1.00 98.25 189 PHE A CA 1
ATOM 1504 C C . PHE A 1 189 ? 7.760 7.582 1.538 1.00 98.25 189 PHE A C 1
ATOM 1506 O O . PHE A 1 189 ? 8.341 6.681 2.135 1.00 98.25 189 PHE A O 1
ATOM 1513 N N . TRP A 1 190 ? 8.054 7.900 0.273 1.00 98.31 190 TRP A N 1
ATOM 1514 C CA . TRP A 1 190 ? 9.137 7.278 -0.488 1.00 98.31 190 TRP A CA 1
ATOM 1515 C C . TRP A 1 190 ? 10.452 7.258 0.292 1.00 98.31 190 TRP A C 1
ATOM 1517 O O . TRP A 1 190 ? 10.785 8.195 1.027 1.00 98.31 190 TRP A O 1
ATOM 1527 N N . ASN A 1 191 ? 11.184 6.156 0.161 1.00 97.88 191 ASN A N 1
ATOM 1528 C CA . ASN A 1 191 ? 12.546 6.069 0.648 1.00 97.88 191 ASN A CA 1
ATOM 1529 C C . ASN A 1 191 ? 13.449 7.029 -0.144 1.00 97.88 191 ASN A C 1
ATOM 1531 O O . ASN A 1 191 ? 13.121 7.468 -1.246 1.00 97.88 191 ASN A O 1
ATOM 1535 N N . SER A 1 192 ? 14.603 7.379 0.421 1.00 97.50 192 SER A N 1
ATOM 1536 C CA . SER A 1 192 ? 15.557 8.252 -0.261 1.00 97.50 192 SER A CA 1
ATOM 1537 C C . SER A 1 192 ? 16.022 7.618 -1.574 1.00 97.50 192 SER A C 1
ATOM 1539 O O . SER A 1 192 ? 16.711 6.603 -1.547 1.00 97.50 192 SER A O 1
ATOM 1541 N N . GLY A 1 193 ? 15.714 8.268 -2.696 1.00 95.38 193 GLY A N 1
ATOM 1542 C CA . GLY A 1 193 ? 16.038 7.780 -4.039 1.00 95.38 193 GLY A CA 1
ATOM 1543 C C . GLY A 1 193 ? 14.866 7.133 -4.773 1.00 95.38 193 GLY A C 1
ATOM 1544 O O . GLY A 1 193 ? 15.010 6.908 -5.965 1.00 95.38 193 GLY A O 1
ATOM 1545 N N . GLU A 1 194 ? 13.731 6.917 -4.100 1.00 96.50 194 GLU A N 1
ATOM 1546 C CA . GLU A 1 194 ? 12.530 6.309 -4.680 1.00 96.50 194 GLU A CA 1
ATOM 1547 C C . GLU A 1 194 ? 11.456 7.348 -5.059 1.00 96.50 194 GLU A C 1
ATOM 1549 O O . GLU A 1 194 ? 11.404 8.432 -4.457 1.00 96.50 194 GLU A O 1
ATOM 1554 N N . PRO A 1 195 ? 10.560 7.027 -6.012 1.00 95.88 195 PRO A N 1
ATOM 1555 C CA . PRO A 1 195 ? 10.602 5.845 -6.882 1.00 95.88 195 PRO A CA 1
ATOM 1556 C C . PRO A 1 195 ? 11.706 5.964 -7.946 1.00 95.88 195 PRO A C 1
ATOM 1558 O O . PRO A 1 195 ? 11.923 7.056 -8.486 1.00 95.88 195 PRO A O 1
ATOM 1561 N N . ASN A 1 196 ? 12.429 4.876 -8.213 1.00 95.12 196 ASN A N 1
ATOM 1562 C CA . ASN A 1 196 ? 13.607 4.873 -9.091 1.00 95.12 196 ASN A CA 1
ATOM 1563 C C . ASN A 1 196 ? 13.393 4.147 -10.432 1.00 95.12 196 ASN A C 1
ATOM 1565 O O . ASN A 1 196 ? 14.239 4.272 -11.326 1.00 95.12 196 ASN A O 1
ATOM 1569 N N . ASN A 1 197 ? 12.274 3.432 -10.569 1.00 93.94 197 ASN A N 1
ATOM 1570 C CA . ASN A 1 197 ? 11.866 2.673 -11.739 1.00 93.94 197 ASN A CA 1
ATOM 1571 C C . ASN A 1 197 ? 12.970 1.739 -12.280 1.00 93.94 197 ASN A C 1
ATOM 1573 O O . ASN A 1 197 ? 13.324 1.765 -13.467 1.00 93.94 197 ASN A O 1
ATOM 1577 N N . VAL A 1 198 ? 13.601 0.953 -11.400 1.00 88.31 198 VAL A N 1
ATOM 1578 C CA . VAL A 1 198 ? 14.755 0.126 -11.772 1.00 88.31 198 VAL A CA 1
ATOM 1579 C C . VAL A 1 198 ? 14.370 -1.044 -12.687 1.00 88.31 198 VAL A C 1
ATOM 1581 O O . VAL A 1 198 ? 13.433 -1.804 -12.474 1.00 88.31 198 VAL A O 1
ATOM 1584 N N . GLY A 1 199 ? 15.206 -1.275 -13.702 1.00 81.19 199 GLY A N 1
ATOM 1585 C CA . GLY A 1 199 ? 15.106 -2.435 -14.587 1.00 81.19 199 GLY A CA 1
ATOM 1586 C C . GLY A 1 199 ? 14.356 -2.162 -15.892 1.00 81.19 199 GLY A C 1
ATOM 1587 O O . GLY A 1 199 ? 13.769 -1.113 -16.113 1.00 81.19 199 GLY A O 1
ATOM 1588 N N . HIS A 1 200 ? 14.422 -3.115 -16.824 1.00 75.50 200 HIS A N 1
ATOM 1589 C CA . HIS A 1 200 ? 13.891 -2.925 -18.182 1.00 75.50 200 HIS A CA 1
ATOM 1590 C C . HIS A 1 200 ? 12.360 -2.952 -18.276 1.00 75.50 200 HIS A C 1
ATOM 1592 O O . HIS A 1 200 ? 11.815 -2.483 -19.271 1.00 75.50 200 HIS A O 1
ATOM 1598 N N . GLN A 1 201 ? 11.692 -3.564 -17.296 1.00 79.69 201 GLN A N 1
ATOM 1599 C CA . GLN A 1 201 ? 10.229 -3.661 -17.228 1.00 79.69 201 GLN A CA 1
ATOM 1600 C C . GLN A 1 201 ? 9.617 -2.654 -16.251 1.00 79.69 201 GLN A C 1
ATOM 1602 O O . GLN A 1 201 ? 8.398 -2.607 -16.157 1.00 79.69 201 GLN A O 1
ATOM 1607 N N . GLY A 1 202 ? 10.462 -1.886 -15.562 1.00 90.00 202 GLY A N 1
ATOM 1608 C CA . GLY A 1 202 ? 10.064 -0.917 -14.561 1.00 90.00 202 GLY A CA 1
ATOM 1609 C C . GLY A 1 202 ? 9.573 -1.491 -13.230 1.00 90.00 202 GLY A C 1
ATOM 1610 O O . GLY A 1 202 ? 9.491 -2.711 -13.021 1.00 90.00 202 GLY A O 1
ATOM 1611 N N . GLU A 1 203 ? 9.272 -0.576 -12.317 1.00 94.31 203 GLU A N 1
ATOM 1612 C CA . GLU A 1 203 ? 8.791 -0.820 -10.964 1.00 94.31 203 GLU A CA 1
ATOM 1613 C C . GLU A 1 203 ? 7.527 0.003 -10.711 1.00 94.31 203 GLU A C 1
ATOM 1615 O O . GLU A 1 203 ? 7.574 1.123 -10.228 1.00 94.31 203 GLU A O 1
ATOM 1620 N N . ASP A 1 204 ? 6.369 -0.585 -11.013 1.00 97.69 204 ASP A N 1
ATOM 1621 C CA . ASP A 1 204 ? 5.129 0.200 -11.068 1.00 97.69 204 ASP A CA 1
ATOM 1622 C C . ASP A 1 204 ? 4.216 0.034 -9.833 1.00 97.69 204 ASP A C 1
ATOM 1624 O O . ASP A 1 204 ? 3.045 0.436 -9.840 1.00 97.69 204 ASP A O 1
ATOM 1628 N N . CYS A 1 205 ? 4.679 -0.656 -8.784 1.00 98.50 205 CYS A N 1
ATOM 1629 C CA . CYS A 1 205 ? 3.868 -1.020 -7.618 1.00 98.50 205 CYS A CA 1
ATOM 1630 C C . CYS A 1 205 ? 4.570 -0.684 -6.304 1.00 98.50 205 CYS A C 1
ATOM 1632 O O . CYS A 1 205 ? 5.709 -1.081 -6.090 1.00 98.50 205 CYS A O 1
ATOM 1634 N N . ALA A 1 206 ? 3.883 -0.009 -5.381 1.00 98.56 206 ALA A N 1
ATOM 1635 C CA . ALA A 1 206 ? 4.518 0.437 -4.144 1.00 98.56 206 ALA A CA 1
ATOM 1636 C C . ALA A 1 206 ? 4.490 -0.622 -3.031 1.00 98.56 206 ALA A C 1
ATOM 1638 O O . ALA A 1 206 ? 3.466 -1.263 -2.768 1.00 98.56 206 ALA A O 1
ATOM 1639 N N . THR A 1 207 ? 5.593 -0.717 -2.298 1.00 98.62 207 THR A N 1
ATOM 1640 C CA . THR A 1 207 ? 5.732 -1.459 -1.043 1.00 98.62 207 THR A CA 1
ATOM 1641 C C . THR A 1 207 ? 6.053 -0.530 0.123 1.00 98.62 207 THR A C 1
ATOM 1643 O O . THR A 1 207 ? 6.518 0.588 -0.077 1.00 98.62 207 THR A O 1
ATOM 1646 N N . ILE A 1 208 ? 5.837 -1.002 1.352 1.00 98.62 208 ILE A N 1
ATOM 1647 C CA . ILE A 1 208 ? 6.223 -0.330 2.600 1.00 98.62 208 ILE A CA 1
ATOM 1648 C C . ILE A 1 208 ? 7.146 -1.222 3.445 1.00 98.62 208 ILE A C 1
ATOM 1650 O O . ILE A 1 208 ? 6.865 -2.408 3.628 1.00 98.62 208 ILE A O 1
ATOM 1654 N N . TYR A 1 209 ? 8.224 -0.643 3.984 1.00 97.69 209 TYR A N 1
ATOM 1655 C CA . TYR A 1 209 ? 9.148 -1.271 4.943 1.00 97.69 209 TYR A CA 1
ATOM 1656 C C . TYR A 1 209 ? 8.683 -1.091 6.403 1.00 97.69 209 TYR A C 1
ATOM 1658 O O . TYR A 1 209 ? 7.884 -0.203 6.703 1.00 97.69 209 TYR A O 1
ATOM 1666 N N . SER A 1 210 ? 9.264 -1.841 7.3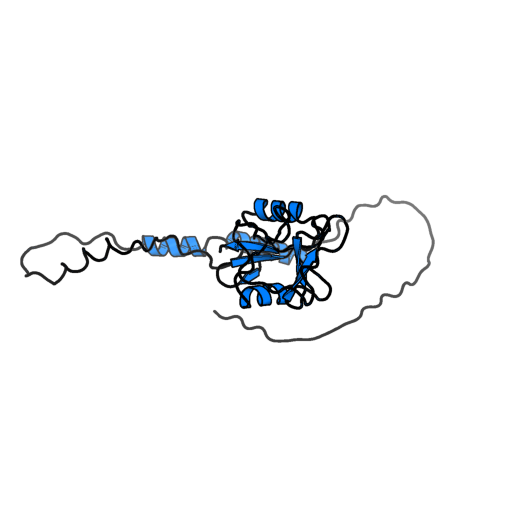55 1.00 97.19 210 SER A N 1
ATOM 1667 C CA . SER A 1 210 ? 9.047 -1.610 8.803 1.00 97.19 210 SER A CA 1
ATOM 1668 C C . SER A 1 210 ? 9.499 -0.219 9.285 1.00 97.19 210 SER A C 1
ATOM 1670 O O . SER A 1 210 ? 9.025 0.267 10.308 1.00 97.19 210 SER A O 1
ATOM 1672 N N . SER A 1 211 ? 10.356 0.473 8.524 1.00 96.75 211 SER A N 1
ATOM 1673 C CA . SER A 1 211 ? 10.723 1.877 8.765 1.00 96.75 211 SER A CA 1
ATOM 1674 C C . SER A 1 211 ? 9.613 2.876 8.410 1.00 96.75 211 SER A C 1
ATOM 1676 O O . SER A 1 211 ? 9.700 4.046 8.779 1.00 96.75 211 SER A O 1
ATOM 1678 N N . GLY A 1 212 ? 8.584 2.438 7.680 1.00 97.56 212 GLY A N 1
ATOM 1679 C CA . GLY A 1 212 ? 7.524 3.284 7.134 1.00 97.56 212 GLY A CA 1
ATOM 1680 C C . GLY A 1 212 ? 7.886 3.986 5.827 1.00 97.56 212 GLY A C 1
ATOM 1681 O O . GLY A 1 212 ? 7.041 4.692 5.281 1.00 97.56 212 GLY A O 1
ATOM 1682 N N . HIS A 1 213 ? 9.102 3.794 5.312 1.00 98.25 213 HIS A N 1
ATOM 1683 C CA . HIS A 1 213 ? 9.464 4.268 3.982 1.00 98.25 213 HIS A CA 1
ATOM 1684 C C . HIS A 1 213 ? 8.947 3.330 2.893 1.00 98.25 213 HIS A C 1
ATOM 1686 O O . HIS A 1 213 ? 8.742 2.138 3.141 1.00 98.25 213 HIS A O 1
ATOM 1692 N N . TRP A 1 214 ? 8.726 3.872 1.698 1.00 98.44 214 TRP A N 1
ATOM 1693 C CA . TRP A 1 214 ? 8.189 3.129 0.561 1.00 98.44 214 TRP A CA 1
ATOM 1694 C C . TRP A 1 214 ? 9.243 2.849 -0.509 1.00 98.44 214 TRP A C 1
ATOM 1696 O O . TRP A 1 214 ? 10.170 3.638 -0.678 1.00 98.44 214 TRP A O 1
ATOM 1706 N N . ASN A 1 215 ? 9.052 1.757 -1.244 1.00 97.81 215 ASN A N 1
ATOM 1707 C CA . ASN A 1 215 ? 9.781 1.405 -2.466 1.00 97.81 215 ASN A CA 1
ATOM 1708 C C . ASN A 1 215 ? 8.775 1.256 -3.595 1.00 97.81 215 ASN A C 1
ATOM 1710 O O . ASN A 1 215 ? 7.701 0.705 -3.356 1.00 97.81 215 ASN A O 1
ATOM 1714 N N . ASP A 1 216 ? 9.116 1.643 -4.807 1.00 97.19 216 ASP A N 1
ATOM 1715 C CA . ASP A 1 216 ? 8.523 1.032 -5.987 1.00 97.19 216 ASP A CA 1
ATOM 1716 C C . ASP A 1 216 ? 9.153 -0.346 -6.226 1.00 97.19 216 ASP A C 1
ATOM 1718 O O . ASP A 1 216 ? 10.287 -0.602 -5.851 1.00 97.19 216 ASP A O 1
ATOM 1722 N N . ALA A 1 217 ? 8.389 -1.305 -6.729 1.00 97.19 217 ALA A N 1
ATOM 1723 C CA . ALA A 1 217 ? 8.889 -2.637 -7.029 1.00 97.19 217 ALA A CA 1
ATOM 1724 C C . ALA A 1 217 ? 8.167 -3.216 -8.243 1.00 97.19 217 ALA A C 1
ATOM 1726 O O . ALA A 1 217 ? 7.011 -2.887 -8.529 1.00 97.19 217 ALA A O 1
ATOM 1727 N N . THR A 1 218 ? 8.824 -4.146 -8.935 1.00 97.44 218 THR A N 1
ATOM 1728 C CA . THR A 1 218 ? 8.201 -4.873 -10.045 1.00 97.44 218 THR A CA 1
ATOM 1729 C C . THR A 1 218 ? 6.929 -5.588 -9.568 1.00 97.44 218 THR A C 1
ATOM 1731 O O . THR A 1 218 ? 6.973 -6.481 -8.720 1.00 97.44 218 THR A O 1
ATOM 1734 N N . CYS A 1 219 ? 5.777 -5.252 -10.154 1.00 97.62 219 CYS A N 1
ATOM 1735 C CA . CYS A 1 219 ? 4.455 -5.733 -9.725 1.00 97.62 219 CYS A CA 1
ATOM 1736 C C . CYS A 1 219 ? 4.279 -7.267 -9.732 1.00 97.62 219 CYS A C 1
ATOM 1738 O O . CYS A 1 219 ? 3.372 -7.799 -9.081 1.00 97.62 219 CYS A O 1
ATOM 1740 N N . SER A 1 220 ? 5.111 -7.994 -10.487 1.00 97.06 220 SER A N 1
ATOM 1741 C CA . SER A 1 220 ? 5.117 -9.461 -10.523 1.00 97.06 220 SER A CA 1
ATOM 1742 C C . SER A 1 220 ? 5.816 -10.110 -9.325 1.00 97.06 220 SER A C 1
ATOM 1744 O O . SER A 1 220 ? 5.707 -11.328 -9.167 1.00 97.06 220 SER A O 1
ATOM 1746 N N . ASN A 1 221 ? 6.521 -9.335 -8.494 1.00 97.00 221 ASN A N 1
ATOM 1747 C CA . ASN A 1 221 ? 7.186 -9.842 -7.297 1.00 97.00 221 ASN A CA 1
ATOM 1748 C C . ASN A 1 221 ? 6.163 -10.424 -6.318 1.00 97.00 221 ASN A C 1
ATOM 1750 O O . ASN A 1 221 ? 5.033 -9.951 -6.187 1.00 97.00 221 ASN A O 1
ATOM 1754 N N . ALA A 1 222 ? 6.547 -11.497 -5.635 1.00 98.06 222 ALA A N 1
ATOM 1755 C CA . ALA A 1 222 ? 5.687 -12.130 -4.653 1.00 98.06 222 ALA A CA 1
ATOM 1756 C C . ALA A 1 222 ? 5.970 -11.542 -3.269 1.00 98.06 222 ALA A C 1
ATOM 1758 O O . ALA A 1 222 ? 6.782 -12.090 -2.528 1.00 98.06 222 ALA A O 1
ATOM 1759 N N . GLU A 1 223 ? 5.227 -10.500 -2.898 1.00 98.38 223 GLU A N 1
ATOM 1760 C CA . GLU A 1 223 ? 5.314 -9.866 -1.577 1.00 98.38 223 GLU A CA 1
ATOM 1761 C C . GLU A 1 223 ? 4.056 -10.133 -0.741 1.00 98.38 223 GLU A C 1
ATOM 1763 O O . GLU A 1 223 ? 2.981 -10.425 -1.289 1.00 98.38 223 GLU A O 1
ATOM 1768 N N . PRO A 1 224 ? 4.145 -10.091 0.599 1.00 98.44 224 PRO A N 1
ATOM 1769 C CA . PRO A 1 224 ? 2.951 -10.008 1.423 1.00 98.44 224 PRO A CA 1
ATOM 1770 C C . PRO A 1 224 ? 2.255 -8.656 1.192 1.00 98.44 224 PRO A C 1
ATOM 1772 O O . PRO A 1 224 ? 2.809 -7.746 0.585 1.00 98.44 224 PRO A O 1
ATOM 1775 N N . TRP A 1 225 ? 1.004 -8.517 1.615 1.00 98.75 225 TRP A N 1
ATOM 1776 C CA . TRP A 1 225 ? 0.175 -7.355 1.290 1.00 98.75 225 TRP A CA 1
ATOM 1777 C C . TRP A 1 225 ? -0.706 -6.947 2.462 1.00 98.75 225 TRP A C 1
ATOM 1779 O O . TRP A 1 225 ? -0.997 -7.755 3.353 1.00 98.75 225 TRP A O 1
ATOM 1789 N N . VAL A 1 226 ? -1.133 -5.685 2.450 1.00 98.75 226 VAL A N 1
ATOM 1790 C CA . VAL A 1 226 ? -2.093 -5.165 3.423 1.00 98.75 226 VAL A CA 1
ATOM 1791 C C . VAL A 1 226 ? -3.404 -4.841 2.722 1.00 98.75 226 VAL A C 1
ATOM 1793 O O . VAL A 1 226 ? -3.420 -4.072 1.763 1.00 98.75 226 VAL A O 1
ATOM 1796 N N . CYS A 1 227 ? -4.504 -5.417 3.205 1.00 98.69 227 CYS A N 1
ATOM 1797 C CA . CYS A 1 227 ? -5.843 -4.978 2.822 1.00 98.69 227 CYS A CA 1
ATOM 1798 C C . CYS A 1 227 ? -6.386 -3.967 3.827 1.00 98.69 227 CYS A C 1
ATOM 1800 O O . CYS A 1 227 ? -6.107 -4.066 5.019 1.00 98.69 227 CYS A O 1
ATOM 1802 N N . GLU A 1 228 ? -7.241 -3.075 3.356 1.00 97.94 228 GLU A N 1
ATOM 1803 C CA . GLU A 1 228 ? -7.928 -2.045 4.113 1.00 97.94 228 GLU A CA 1
ATOM 1804 C C . GLU A 1 228 ? -9.423 -2.064 3.778 1.00 97.94 228 GLU A C 1
ATOM 1806 O O . GLU A 1 228 ? -9.826 -2.231 2.624 1.00 97.94 228 GLU A O 1
ATOM 1811 N N . ARG A 1 229 ? -10.262 -1.904 4.799 1.00 95.38 229 ARG A N 1
ATOM 1812 C CA . ARG A 1 229 ? -11.697 -1.665 4.638 1.00 95.38 229 ARG A CA 1
ATOM 1813 C C . ARG A 1 229 ? -12.198 -0.715 5.706 1.00 95.38 229 ARG A C 1
ATOM 1815 O O . ARG A 1 229 ? -11.747 -0.776 6.853 1.00 95.38 229 ARG A O 1
ATOM 1822 N N . SER A 1 230 ? -13.196 0.085 5.351 1.00 90.88 230 SER A N 1
ATOM 1823 C CA . SER A 1 230 ? -13.948 0.842 6.340 1.00 90.88 230 SER A CA 1
ATOM 1824 C C . SER A 1 230 ? -14.566 -0.101 7.368 1.00 90.88 230 SER A C 1
ATOM 1826 O O . SER A 1 230 ? -15.075 -1.187 7.049 1.00 90.88 230 SER A O 1
ATOM 1828 N N . CYS A 1 231 ? -14.455 0.350 8.606 1.00 75.06 231 CYS A N 1
ATOM 1829 C CA . CYS A 1 231 ? -15.305 -0.031 9.705 1.00 75.06 231 CYS A CA 1
ATOM 1830 C C . CYS A 1 231 ? -16.577 0.839 9.565 1.00 75.06 231 CYS A C 1
ATOM 1832 O O . CYS A 1 231 ? -17.671 0.255 9.478 1.00 75.06 231 CYS A O 1
#

pLDDT: mean 74.31, std 25.06, range [29.36, 98.88]

Mean predicted aligned error: 18.04 Å

Nearest PDB structures (foldseek):
  2ox9-assembly2_B  TM=9.737E-01  e=2.449E-15  Mus musculus
  2ox9-assembly4_D  TM=9.779E-01  e=6.313E-15  Mus musculus
  2ox8-assembly4_D  TM=9.749E-01  e=5.609E-15  Homo sapiens
  3zhg-assembly1_A  TM=9.005E-01  e=1.019E-13  Mus musculus
  4kzv-assembly2_B  TM=9.016E-01  e=1.224E-12  Bos taurus

Sequence (231 aa):
MVCQGKGGFGEIWAESRILGAGSGETGSKPEFFLLPVSQEVENVRWKMTQCKEECGKELSDRLRSFSSIPKTCSIGYPWASPCACLRILLFLFFHPHFPSEIICTRCPAGWQQFAKTCYFFSSTTKPWLAAKDFCTNFNSHLAIVNTEQENKFLANHIMDHRVFWLGLTDMHTEGNWKWVDGSILSLSFWNSGEPNNVGHQGEDCATIYSSGHWNDATCSNAEPWVCERSC

Organism: NCBI:txid223781